Protein AF-A0ABD2NF30-F1 (afdb_monomer_lite)

Radius of gyration: 33.27 Å; chains: 1; bounding box: 81×37×94 Å

Organism: NCBI:txid559131

InterPro domains:
  IPR010908 Longin domain [PS50859] (6-66)
  IPR010908 Longin domain [cd14824] (3-96)
  IPR011012 Longin-like domain superfamily [SSF64356] (1-96)
  IPR042855 v-SNARE, coiled-coil homology domain [PF00957] (105-181)
  IPR042855 v-SNARE, coiled-coil homology domain [PS50892] (104-164)
  IPR044565 Vesicle-trafficking protein Sec22 [PTHR45837] (68-182)

pLDDT: mean 82.58, std 11.97, range [50.31, 95.0]

Secondary structure (DSSP, 8-state):
---EEEEE-TTT--EEEEEE---TTSHHHHHHHHHHHHHHHHH--TTS-SEEEEEETTEEEEEE------THHHH--STTTTGGGHHHHHHHHHHHH-TT-HHHHHHHHHHHHHHTT-EEEEHHHHHSTTTHHHHHHHHHHHHHHHHHHHHHHHHHHHHHHHHHHHHHHHHHHHHHHHHHHH-

Foldseek 3Di:
DDAKDWDADLVALATAEIDGDCDVVCVVVVVVVVVLSSLLSRLGHPPDDQWAWEDDPPDIDTHHDDDDDDPVNVVDDDHNNPHVCNVVVVVVVVVVVPPPPPVVVVVVVVVVVVVVPHHYYYSCCRSCVPVCVVVVVVVVVVVVVVVVVVVVVVVVVVVVVVVVVVVVVVVVVVVVVVVVVVD

Sequence (183 aa):
MVLMTMIARIADGLPLAATMQEDEQTGRNILDYQNQAKMLFRKLGPLSPPRCTIETGPYLFHLLIEYDYGKRVNTVTRPYSFIEFDNYIQKAKKVFTDSRSRRNLNAINNQLQDVQRIMVQNIDDVLQRGTVLAELDTKTQNLSILSQKYKKDATYLNTKSFYVKLAAGGVVLLVFFLYFWVL

Structure (mmCIF, N/CA/C/O backbone):
data_AF-A0ABD2NF30-F1
#
_entry.id   AF-A0ABD2NF30-F1
#
loop_
_atom_site.group_PDB
_atom_site.id
_atom_site.type_symbol
_atom_site.label_atom_id
_atom_site.label_alt_id
_atom_site.label_comp_id
_atom_site.label_asym_id
_atom_site.label_entity_id
_atom_site.label_seq_id
_atom_site.pdbx_PDB_ins_code
_atom_site.Cartn_x
_atom_site.Cartn_y
_atom_site.Cartn_z
_atom_site.occupancy
_atom_site.B_iso_or_equiv
_atom_site.auth_seq_id
_atom_site.auth_comp_id
_atom_site.auth_asym_id
_atom_site.auth_atom_id
_atom_site.pdbx_PDB_model_num
ATOM 1 N N . MET A 1 1 ? -6.936 -14.634 9.649 1.00 72.94 1 MET A N 1
ATOM 2 C CA . MET A 1 1 ? -6.594 -13.931 10.909 1.00 72.94 1 MET A CA 1
ATOM 3 C C . MET A 1 1 ? -5.998 -12.572 10.558 1.00 72.94 1 MET A C 1
ATOM 5 O O . MET A 1 1 ? -5.332 -12.485 9.536 1.00 72.94 1 MET A O 1
ATOM 9 N N . VAL A 1 2 ? -6.287 -11.514 11.322 1.00 80.56 2 VAL A N 1
ATOM 10 C CA . VAL A 1 2 ? -5.794 -10.153 11.021 1.00 80.56 2 VAL A CA 1
ATOM 11 C C . VAL A 1 2 ? -4.370 -10.005 11.550 1.00 80.56 2 VAL A C 1
ATOM 13 O O . VAL A 1 2 ? -4.172 -10.116 12.754 1.00 80.56 2 VAL A O 1
ATOM 16 N N . LEU A 1 3 ? -3.395 -9.731 10.685 1.00 83.88 3 LEU A N 1
ATOM 17 C CA . LEU A 1 3 ? -1.981 -9.638 11.079 1.00 83.88 3 LEU A CA 1
ATOM 18 C C . LEU A 1 3 ? -1.583 -8.229 11.526 1.00 83.88 3 LEU A C 1
ATOM 20 O O . LEU A 1 3 ? -0.946 -8.048 12.561 1.00 83.88 3 LEU A O 1
ATOM 24 N N . MET A 1 4 ? -2.012 -7.221 10.770 1.00 88.12 4 MET A N 1
ATOM 25 C CA . MET A 1 4 ? -1.684 -5.819 11.010 1.00 88.12 4 MET A CA 1
ATOM 26 C C . MET A 1 4 ? -2.877 -4.923 10.690 1.00 88.12 4 MET A C 1
ATOM 28 O O . MET A 1 4 ? -3.717 -5.250 9.849 1.00 88.12 4 MET A O 1
ATOM 32 N N . THR A 1 5 ? -2.952 -3.772 11.346 1.00 92.19 5 THR A N 1
ATOM 33 C CA . THR A 1 5 ? -3.898 -2.709 10.996 1.00 92.19 5 THR A CA 1
ATOM 34 C C . THR A 1 5 ? -3.168 -1.384 11.089 1.00 92.19 5 THR A C 1
ATOM 36 O O . THR A 1 5 ? -2.523 -1.094 12.092 1.00 92.19 5 THR A O 1
ATOM 39 N N . MET A 1 6 ? -3.239 -0.588 10.027 1.00 94.00 6 MET A N 1
ATOM 40 C CA . MET A 1 6 ? -2.602 0.721 9.946 1.00 94.00 6 MET A CA 1
ATOM 41 C C . MET A 1 6 ? -3.640 1.753 9.533 1.00 94.00 6 MET A C 1
ATOM 43 O O . MET A 1 6 ? -4.444 1.505 8.638 1.00 94.00 6 MET A O 1
ATOM 47 N N . ILE A 1 7 ? -3.594 2.912 10.174 1.00 93.88 7 ILE A N 1
ATOM 48 C CA . ILE A 1 7 ? -4.444 4.059 9.882 1.00 93.88 7 ILE A CA 1
ATOM 49 C C . ILE A 1 7 ? -3.519 5.193 9.464 1.00 93.88 7 ILE A C 1
ATOM 51 O O . ILE A 1 7 ? -2.574 5.523 10.187 1.00 93.88 7 ILE A O 1
ATOM 55 N N . ALA A 1 8 ? -3.785 5.790 8.309 1.00 93.69 8 ALA A N 1
ATOM 56 C CA . ALA A 1 8 ? -3.006 6.896 7.776 1.00 93.69 8 ALA A CA 1
ATOM 57 C C . ALA A 1 8 ? -3.919 7.956 7.160 1.00 93.69 8 ALA A C 1
ATOM 59 O O . ALA A 1 8 ? -5.048 7.669 6.760 1.00 93.69 8 ALA A O 1
ATOM 60 N N . ARG A 1 9 ? -3.417 9.187 7.078 1.00 92.19 9 ARG A N 1
ATOM 61 C CA . ARG A 1 9 ? -4.106 10.283 6.399 1.00 92.19 9 ARG A CA 1
ATOM 62 C C . ARG A 1 9 ? -3.881 10.186 4.892 1.00 92.19 9 ARG A C 1
ATOM 64 O O . ARG A 1 9 ? -2.744 10.104 4.444 1.00 92.19 9 ARG A O 1
ATOM 71 N N . ILE A 1 10 ? -4.960 10.247 4.113 1.00 89.62 10 ILE A N 1
ATOM 72 C CA . ILE A 1 10 ? -4.916 10.092 2.648 1.00 89.62 10 ILE A CA 1
ATOM 73 C C . ILE A 1 10 ? -4.169 11.230 1.935 1.00 89.62 10 ILE A C 1
ATOM 75 O O . ILE A 1 10 ? -3.584 11.014 0.884 1.00 89.62 10 ILE A O 1
ATOM 79 N N . ALA A 1 11 ? -4.179 12.440 2.503 1.00 88.19 11 ALA A N 1
ATOM 80 C CA . ALA A 1 11 ? -3.623 13.629 1.856 1.00 88.19 11 ALA A CA 1
ATOM 81 C C . ALA A 1 11 ? -2.097 13.564 1.667 1.00 88.19 11 ALA A C 1
ATOM 83 O O . ALA A 1 11 ? -1.576 14.075 0.681 1.00 88.19 11 ALA A O 1
ATOM 84 N N . ASP A 1 12 ? -1.386 12.962 2.619 1.00 88.94 12 ASP A N 1
ATOM 85 C CA . ASP A 1 12 ? 0.080 12.946 2.680 1.00 88.94 12 ASP A CA 1
ATOM 86 C C . ASP A 1 12 ? 0.670 11.580 3.067 1.00 88.94 12 ASP A C 1
ATOM 88 O O . ASP A 1 12 ? 1.890 11.416 3.123 1.00 88.94 12 ASP A O 1
ATOM 92 N N . GLY A 1 13 ? -0.178 10.590 3.344 1.00 89.25 13 GLY A N 1
ATOM 93 C CA . GLY A 1 13 ? 0.233 9.269 3.806 1.00 89.25 13 GLY A CA 1
ATOM 94 C C . GLY A 1 13 ? 0.767 9.253 5.240 1.00 89.25 13 GLY A C 1
ATOM 95 O O . GLY A 1 13 ? 1.462 8.304 5.610 1.00 89.25 13 GLY A O 1
ATOM 96 N N . LEU A 1 14 ? 0.482 10.282 6.053 1.00 92.00 14 LEU A N 1
ATOM 97 C CA . LEU A 1 14 ? 0.972 10.373 7.431 1.00 92.00 14 LEU A CA 1
ATOM 98 C C . LEU A 1 14 ? 0.379 9.244 8.296 1.00 92.00 14 LEU A C 1
ATOM 100 O O . LEU A 1 14 ? -0.845 9.197 8.457 1.00 92.00 14 LEU A O 1
ATOM 104 N N . PRO A 1 15 ? 1.200 8.367 8.910 1.00 93.25 15 PRO A N 1
ATOM 105 C CA . PRO A 1 15 ? 0.701 7.343 9.822 1.00 93.25 15 PRO A CA 1
ATOM 106 C C . PRO A 1 15 ? 0.085 7.979 11.070 1.00 93.25 15 PRO A C 1
ATOM 108 O O . PRO A 1 15 ? 0.706 8.826 11.711 1.00 93.25 15 PRO A O 1
ATOM 111 N N . LEU A 1 16 ? -1.120 7.551 11.436 1.00 94.00 16 LEU A N 1
ATOM 112 C CA . LEU A 1 16 ? -1.887 8.071 12.570 1.00 94.00 16 LEU A CA 1
ATOM 113 C C . LEU A 1 16 ? -1.877 7.101 13.753 1.00 94.00 16 LEU A C 1
ATOM 115 O O . LEU A 1 16 ? -1.619 7.516 14.882 1.00 94.00 16 LEU A O 1
ATOM 119 N N . ALA A 1 17 ? -2.120 5.821 13.476 1.00 93.75 17 ALA A N 1
ATOM 120 C CA . ALA A 1 17 ? -2.088 4.725 14.437 1.00 93.75 17 ALA A CA 1
ATOM 121 C C . ALA A 1 17 ? -1.768 3.418 13.701 1.00 93.75 17 ALA A C 1
ATOM 123 O O . ALA A 1 17 ? -2.084 3.272 12.518 1.00 93.75 17 ALA A O 1
ATOM 124 N N . ALA A 1 18 ? -1.147 2.465 14.382 1.00 92.44 18 ALA A N 1
ATOM 125 C CA . ALA A 1 18 ? -0.923 1.133 13.841 1.00 92.44 18 ALA A CA 1
ATOM 126 C C . ALA A 1 18 ? -0.880 0.108 14.970 1.00 92.44 18 ALA A C 1
ATOM 128 O O . ALA A 1 18 ? -0.449 0.427 16.073 1.00 92.44 18 ALA A O 1
ATOM 129 N N . THR A 1 19 ? -1.291 -1.115 14.657 1.00 90.12 19 THR A N 1
ATOM 130 C CA . THR A 1 19 ? -1.151 -2.285 15.520 1.00 90.12 19 THR A CA 1
ATOM 131 C C . THR A 1 19 ? -0.599 -3.436 14.692 1.00 90.12 19 THR A C 1
ATOM 133 O O . THR A 1 19 ? -0.998 -3.635 13.535 1.00 90.12 19 THR A O 1
ATOM 136 N N . MET A 1 20 ? 0.343 -4.177 15.259 1.00 83.38 20 MET A N 1
ATOM 137 C CA . MET A 1 20 ? 0.999 -5.309 14.612 1.00 83.38 20 MET A CA 1
ATOM 138 C C . MET A 1 20 ? 1.026 -6.475 15.577 1.00 83.38 20 MET A C 1
ATOM 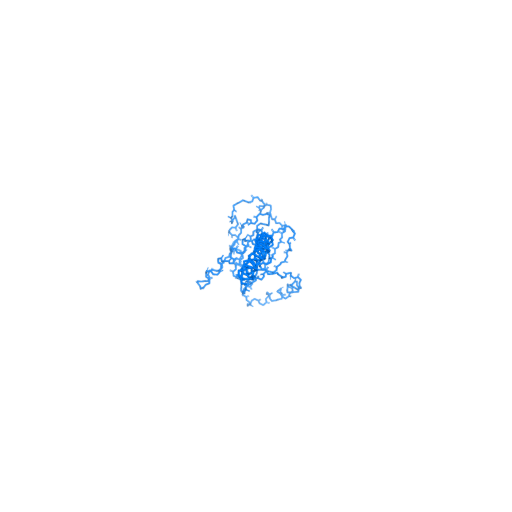140 O O . MET A 1 20 ? 1.205 -6.291 16.777 1.00 83.38 20 MET A O 1
ATOM 144 N N . GLN A 1 21 ? 0.802 -7.673 15.051 1.00 72.62 21 GLN A N 1
ATOM 145 C CA . GLN A 1 21 ? 0.920 -8.885 15.838 1.00 72.62 21 GLN A CA 1
ATOM 146 C C . GLN A 1 21 ? 2.365 -9.378 15.782 1.00 72.62 21 GLN A C 1
ATOM 148 O O . GLN A 1 21 ? 2.862 -9.734 14.716 1.00 72.62 21 GLN A O 1
ATOM 153 N N . GLU A 1 22 ? 3.037 -9.374 16.927 1.00 61.88 22 GLU A N 1
ATOM 154 C CA . GLU A 1 22 ? 4.381 -9.925 17.080 1.00 61.88 22 GLU A CA 1
ATOM 155 C C . GLU A 1 22 ? 4.282 -11.420 17.399 1.00 61.88 22 GLU A C 1
ATOM 157 O O . GLU A 1 22 ? 4.401 -11.835 18.546 1.00 61.88 22 GLU A O 1
ATOM 162 N N . ASP A 1 23 ? 4.031 -12.248 16.384 1.00 61.75 23 ASP A N 1
ATOM 163 C CA . ASP A 1 23 ? 4.270 -13.686 16.523 1.00 61.75 23 ASP A CA 1
ATOM 164 C C . ASP A 1 23 ? 5.755 -13.949 16.193 1.00 61.75 23 ASP A C 1
ATOM 166 O O . ASP A 1 23 ? 6.196 -13.718 15.060 1.00 61.75 23 ASP A O 1
ATOM 170 N N . GLU A 1 24 ? 6.533 -14.427 17.176 1.00 55.97 24 GLU A N 1
ATOM 171 C CA . GLU A 1 24 ? 8.002 -14.628 17.128 1.00 55.97 24 GLU A CA 1
ATOM 172 C C . GLU A 1 24 ? 8.512 -15.372 15.876 1.00 55.97 24 GLU A C 1
ATOM 174 O O . GLU A 1 24 ? 9.641 -15.159 15.437 1.00 55.97 24 GLU A O 1
ATOM 179 N N . GLN A 1 25 ? 7.685 -16.218 15.256 1.00 53.97 25 GLN A N 1
ATOM 180 C CA . GLN A 1 25 ? 8.069 -17.037 14.101 1.00 53.97 25 GLN A CA 1
ATOM 181 C C . GLN A 1 25 ? 7.970 -16.311 12.743 1.00 53.97 25 GLN A C 1
ATOM 183 O O . GLN A 1 25 ? 8.535 -16.791 11.760 1.00 53.97 25 GLN A O 1
ATOM 188 N N . THR A 1 26 ? 7.314 -15.143 12.664 1.00 55.84 26 THR A N 1
ATOM 189 C CA . THR A 1 26 ? 6.969 -14.483 11.378 1.00 55.84 26 THR A CA 1
ATOM 190 C C . THR A 1 26 ? 7.526 -13.057 11.235 1.00 55.84 26 THR A C 1
ATOM 192 O O . THR A 1 26 ? 7.195 -12.344 10.284 1.00 55.84 26 THR A O 1
ATOM 195 N N . GLY A 1 27 ? 8.398 -12.629 12.155 1.00 57.62 27 GLY A N 1
ATOM 196 C CA . GLY A 1 27 ? 8.826 -11.230 12.295 1.00 57.62 27 GLY A CA 1
ATOM 197 C C . GLY A 1 27 ? 9.572 -10.621 11.097 1.00 57.62 27 GLY A C 1
ATOM 198 O O . GLY A 1 27 ? 9.492 -9.414 10.891 1.00 57.62 27 GLY A O 1
ATOM 199 N N . ARG A 1 28 ? 10.258 -11.416 10.258 1.00 57.81 28 ARG A N 1
ATOM 200 C CA . ARG A 1 28 ? 10.940 -10.871 9.061 1.00 57.81 28 ARG A CA 1
ATOM 201 C C . ARG A 1 28 ? 9.967 -10.502 7.942 1.00 57.81 28 ARG A C 1
ATOM 203 O O . ARG A 1 28 ? 10.115 -9.446 7.344 1.00 57.81 28 ARG A O 1
ATOM 210 N N . ASN A 1 29 ? 8.936 -11.316 7.718 1.00 66.25 29 ASN A N 1
ATOM 211 C CA . ASN A 1 29 ? 7.969 -11.076 6.647 1.00 66.25 29 ASN A CA 1
ATOM 212 C C . ASN A 1 29 ? 7.052 -9.883 6.961 1.00 66.25 29 ASN A C 1
ATOM 214 O O . ASN A 1 29 ? 6.632 -9.176 6.052 1.00 66.25 29 ASN A O 1
ATOM 218 N N . ILE A 1 30 ? 6.748 -9.621 8.240 1.00 77.19 30 ILE A N 1
ATOM 219 C CA . ILE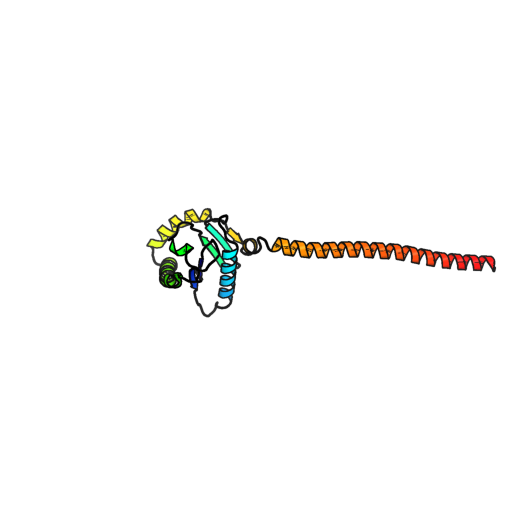 A 1 30 ? 5.790 -8.568 8.613 1.00 77.19 30 ILE A CA 1
ATOM 220 C C . ILE A 1 30 ? 6.314 -7.151 8.338 1.00 77.19 30 ILE A C 1
ATOM 222 O O . ILE A 1 30 ? 5.532 -6.259 8.004 1.00 77.19 30 ILE A O 1
ATOM 226 N N . LEU A 1 31 ? 7.634 -6.954 8.413 1.00 81.81 31 LEU A N 1
ATOM 227 C CA . LEU A 1 31 ? 8.273 -5.672 8.117 1.00 81.81 31 LEU A CA 1
ATOM 228 C C . LEU A 1 31 ? 8.155 -5.311 6.628 1.00 81.81 31 LEU A C 1
ATOM 230 O O . LEU A 1 31 ? 7.920 -4.149 6.290 1.00 81.81 31 LEU A O 1
ATOM 234 N N . ASP A 1 32 ? 8.250 -6.298 5.736 1.00 84.19 32 ASP A N 1
ATOM 235 C CA . ASP A 1 32 ? 8.093 -6.083 4.296 1.00 84.19 32 ASP A CA 1
ATOM 236 C C . ASP A 1 32 ? 6.664 -5.649 3.960 1.00 84.19 32 ASP A C 1
ATOM 238 O O . ASP A 1 32 ? 6.467 -4.654 3.256 1.00 84.19 32 ASP A O 1
ATOM 242 N N . TYR A 1 33 ? 5.660 -6.300 4.557 1.00 87.06 33 TYR A N 1
ATOM 243 C CA . TYR A 1 33 ? 4.259 -5.887 4.421 1.00 87.06 33 TYR A CA 1
ATOM 244 C C . TYR A 1 33 ? 3.999 -4.506 5.037 1.00 87.06 33 TYR A C 1
ATOM 246 O O . TYR A 1 33 ? 3.248 -3.707 4.475 1.00 87.06 33 TYR A O 1
ATOM 254 N N . GLN A 1 34 ? 4.669 -4.156 6.138 1.00 87.62 34 GLN A N 1
ATOM 255 C CA . GLN A 1 34 ? 4.613 -2.799 6.683 1.00 87.62 34 GLN A CA 1
ATOM 256 C C . GLN A 1 34 ? 5.158 -1.761 5.696 1.00 87.62 34 GLN A C 1
ATOM 258 O O . GLN A 1 34 ? 4.571 -0.687 5.530 1.00 87.62 34 GLN A O 1
ATOM 263 N N . ASN A 1 35 ? 6.283 -2.054 5.048 1.00 88.69 35 ASN A N 1
ATOM 264 C CA . ASN A 1 35 ? 6.878 -1.161 4.058 1.00 88.69 35 ASN A CA 1
ATOM 265 C C . ASN A 1 35 ? 5.989 -1.037 2.816 1.00 88.69 35 ASN A C 1
ATOM 267 O O . ASN A 1 35 ? 5.757 0.076 2.342 1.00 88.69 35 ASN A O 1
ATOM 271 N N . GLN A 1 36 ? 5.413 -2.144 2.351 1.00 89.38 36 GLN A N 1
ATOM 272 C CA . GLN A 1 36 ? 4.410 -2.160 1.287 1.00 89.38 36 GLN A CA 1
ATOM 273 C C . GLN A 1 36 ? 3.187 -1.297 1.623 1.00 89.38 36 GLN A C 1
ATOM 275 O O . GLN A 1 36 ? 2.800 -0.453 0.815 1.00 89.38 36 GLN A O 1
ATOM 280 N N . ALA A 1 37 ? 2.634 -1.418 2.832 1.00 89.94 37 ALA A N 1
ATOM 281 C CA . ALA A 1 37 ? 1.520 -0.586 3.287 1.00 89.94 37 ALA A CA 1
ATOM 282 C C . ALA A 1 37 ? 1.873 0.914 3.284 1.00 89.94 37 ALA A C 1
ATOM 284 O O . ALA A 1 37 ? 1.086 1.743 2.826 1.00 89.94 37 ALA A O 1
ATOM 285 N N . LYS A 1 38 ? 3.090 1.280 3.711 1.00 89.56 38 LYS A N 1
ATOM 286 C CA . LYS A 1 38 ? 3.575 2.672 3.626 1.00 89.56 38 LYS A CA 1
ATOM 287 C C . LYS A 1 38 ? 3.691 3.160 2.180 1.00 89.56 38 LYS A C 1
ATOM 289 O O . LYS A 1 38 ? 3.383 4.319 1.907 1.00 89.56 38 LYS A O 1
ATOM 294 N N . MET A 1 39 ? 4.130 2.306 1.255 1.00 89.62 39 MET A N 1
ATOM 295 C CA . MET A 1 39 ? 4.167 2.651 -0.170 1.00 89.62 39 MET A CA 1
ATOM 296 C C . MET A 1 39 ? 2.756 2.826 -0.743 1.00 89.62 39 MET A C 1
ATOM 298 O O . MET A 1 39 ? 2.532 3.775 -1.494 1.00 89.62 39 MET A O 1
ATOM 302 N N . LEU A 1 40 ? 1.794 1.993 -0.332 1.00 90.31 40 LEU A N 1
ATOM 303 C CA . LEU A 1 40 ? 0.387 2.146 -0.705 1.00 90.31 40 LEU A CA 1
ATOM 304 C C . LEU A 1 40 ? -0.165 3.502 -0.259 1.00 90.31 40 LEU A C 1
ATOM 306 O O . LEU A 1 40 ? -0.736 4.208 -1.083 1.00 90.31 40 LEU A O 1
ATOM 310 N N . PHE A 1 41 ? 0.082 3.938 0.980 1.00 89.88 41 PHE A N 1
ATOM 311 C CA . PHE A 1 41 ? -0.372 5.259 1.442 1.00 89.88 41 PHE A CA 1
ATOM 312 C C . PHE A 1 41 ? 0.148 6.427 0.599 1.00 89.88 41 PHE A C 1
ATOM 314 O O . PHE A 1 41 ? -0.525 7.445 0.500 1.00 89.88 41 PHE A O 1
ATOM 321 N N . ARG A 1 42 ? 1.313 6.277 -0.042 1.00 86.94 42 ARG A N 1
ATOM 322 C CA . ARG A 1 42 ? 1.870 7.283 -0.961 1.00 86.94 42 ARG A CA 1
ATOM 323 C C . ARG A 1 42 ? 1.265 7.236 -2.365 1.00 86.94 42 ARG A C 1
ATOM 325 O O . ARG A 1 42 ? 1.430 8.187 -3.122 1.00 86.94 42 ARG A O 1
ATOM 332 N N . LYS A 1 43 ? 0.643 6.117 -2.740 1.00 87.38 43 LYS A N 1
ATOM 333 C CA . LYS A 1 43 ? 0.017 5.902 -4.054 1.00 87.38 43 LYS A CA 1
ATOM 334 C C . LYS A 1 43 ? -1.487 6.148 -4.039 1.00 87.38 43 LYS A C 1
ATOM 336 O O . LYS A 1 43 ? -2.057 6.452 -5.084 1.00 87.38 43 LYS A O 1
ATOM 341 N N . LEU A 1 44 ? -2.120 6.000 -2.880 1.00 86.94 44 LEU A N 1
ATOM 342 C CA . LEU A 1 44 ? -3.528 6.309 -2.696 1.00 86.94 44 LEU A CA 1
ATOM 343 C C . LEU A 1 44 ? -3.758 7.825 -2.755 1.00 86.94 44 LEU A C 1
ATOM 345 O O . LEU A 1 44 ? -2.908 8.618 -2.358 1.00 86.94 44 LEU A O 1
ATOM 349 N N . GLY A 1 45 ? -4.924 8.224 -3.253 1.00 85.06 45 GLY A N 1
ATOM 350 C CA . GLY A 1 45 ? -5.323 9.623 -3.349 1.00 85.06 45 GLY A CA 1
ATOM 351 C C . GLY A 1 45 ? -6.841 9.781 -3.465 1.00 85.06 45 GLY A C 1
ATOM 352 O O . GLY A 1 45 ? -7.571 8.797 -3.347 1.00 85.06 45 GLY A O 1
ATOM 353 N N . PRO A 1 46 ? -7.340 10.998 -3.742 1.00 82.38 46 PRO A N 1
ATOM 354 C CA . PRO A 1 46 ? -8.780 11.285 -3.778 1.00 82.38 46 PRO A CA 1
ATOM 355 C C . PRO A 1 46 ? -9.567 10.505 -4.844 1.00 82.38 46 PRO A C 1
ATOM 357 O O . PRO A 1 46 ? -10.769 10.306 -4.713 1.00 82.38 46 PRO A O 1
ATOM 360 N N . LEU A 1 47 ? -8.886 10.071 -5.911 1.00 85.25 47 LEU A N 1
ATOM 361 C CA . LEU A 1 47 ? -9.462 9.275 -7.003 1.00 85.25 47 LEU A CA 1
ATOM 362 C C . LEU A 1 47 ? -9.404 7.763 -6.740 1.00 85.25 47 LEU A C 1
ATOM 364 O O . LEU A 1 47 ? -9.888 6.976 -7.554 1.00 85.25 47 LEU A O 1
ATOM 368 N N . SER A 1 48 ? -8.769 7.335 -5.648 1.00 86.19 48 SER A N 1
ATOM 369 C CA . SER A 1 48 ? -8.684 5.921 -5.305 1.00 86.19 48 SER A CA 1
ATOM 370 C C . SER A 1 48 ? -10.060 5.381 -4.896 1.00 86.19 48 SER A C 1
ATOM 372 O O . SER A 1 48 ? -10.832 6.097 -4.254 1.00 86.19 48 SER A O 1
ATOM 374 N N . PRO A 1 49 ? -10.377 4.114 -5.224 1.00 87.94 49 PRO A N 1
ATOM 375 C CA . PRO A 1 49 ? -11.623 3.495 -4.793 1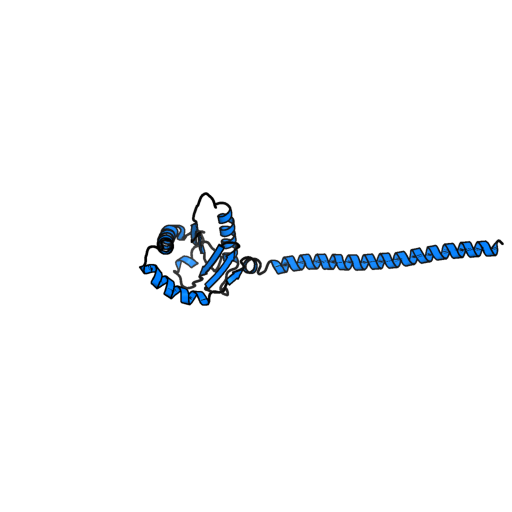.00 87.94 49 PRO A CA 1
ATOM 376 C C . PRO A 1 49 ? -11.759 3.543 -3.263 1.00 87.94 49 PRO A C 1
ATOM 378 O O . PRO A 1 49 ? -10.803 3.197 -2.566 1.00 87.94 49 PRO A O 1
ATOM 381 N N . PRO A 1 50 ? -12.935 3.911 -2.721 1.00 87.56 50 PRO A N 1
ATOM 382 C CA . PRO A 1 50 ? -13.126 4.039 -1.277 1.00 87.56 50 PRO A CA 1
ATOM 383 C C . PRO A 1 50 ? -13.059 2.697 -0.538 1.00 87.56 50 PRO A C 1
ATOM 385 O O . PRO A 1 50 ? -12.806 2.663 0.661 1.00 87.56 50 PRO A O 1
ATOM 388 N N . ARG A 1 51 ? -13.280 1.582 -1.242 1.00 89.25 51 ARG A N 1
ATOM 389 C CA . ARG A 1 51 ? -13.100 0.216 -0.740 1.00 89.25 51 ARG A CA 1
ATOM 390 C C . ARG A 1 51 ? -12.316 -0.577 -1.774 1.00 89.25 51 ARG A C 1
ATOM 392 O O . ARG A 1 51 ? -12.699 -0.600 -2.944 1.00 89.25 51 ARG A O 1
ATOM 399 N N . CYS A 1 52 ? -11.233 -1.214 -1.354 1.00 89.94 52 CYS A N 1
ATOM 400 C CA . CYS A 1 52 ? -10.366 -1.983 -2.243 1.00 89.94 52 C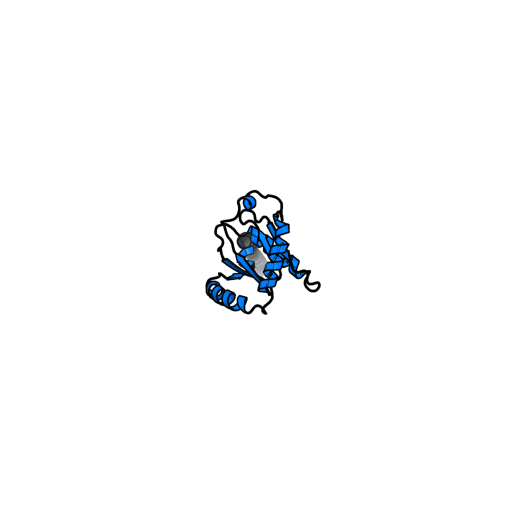YS A CA 1
ATOM 401 C C . CYS A 1 52 ? -9.734 -3.145 -1.478 1.00 89.94 52 CYS A C 1
ATOM 403 O O . CYS A 1 52 ? -9.435 -3.020 -0.290 1.00 89.94 52 CYS A O 1
ATOM 405 N N . THR A 1 53 ? -9.523 -4.266 -2.155 1.00 91.81 53 THR A N 1
ATOM 406 C CA . THR A 1 53 ? -8.680 -5.358 -1.673 1.00 91.81 53 THR A CA 1
ATOM 407 C C . THR A 1 53 ? -7.451 -5.442 -2.564 1.00 91.81 53 THR A C 1
ATOM 409 O O . THR A 1 53 ? -7.567 -5.447 -3.785 1.00 91.81 53 THR A O 1
ATOM 412 N N . ILE A 1 54 ? -6.271 -5.486 -1.959 1.00 91.69 54 ILE A N 1
ATOM 413 C CA . ILE A 1 54 ? -5.004 -5.585 -2.672 1.00 91.69 54 ILE A CA 1
ATOM 414 C C . ILE A 1 54 ? -4.344 -6.913 -2.323 1.00 91.69 54 ILE A C 1
ATOM 416 O O . ILE A 1 54 ? -4.092 -7.197 -1.153 1.00 91.69 54 ILE A O 1
ATOM 420 N N . GLU A 1 55 ? -4.058 -7.715 -3.338 1.00 92.62 55 GLU A N 1
ATOM 421 C CA . GLU A 1 55 ? -3.377 -8.998 -3.200 1.00 92.62 55 GLU A CA 1
ATOM 422 C C . GLU A 1 55 ? -1.867 -8.786 -3.075 1.00 92.62 55 GLU A C 1
ATOM 424 O O . GLU A 1 55 ? -1.260 -8.107 -3.903 1.00 92.62 55 GLU A O 1
ATOM 429 N N . THR A 1 56 ? -1.257 -9.365 -2.039 1.00 89.06 56 THR A N 1
ATOM 430 C CA . THR A 1 56 ? 0.191 -9.322 -1.805 1.00 89.06 56 THR A CA 1
ATOM 431 C C . THR A 1 56 ? 0.708 -10.706 -1.411 1.00 89.06 56 THR A C 1
ATOM 433 O O . THR A 1 56 ? 0.742 -11.105 -0.244 1.00 89.06 56 THR A O 1
ATOM 436 N N . GLY A 1 57 ? 1.071 -11.496 -2.423 1.00 86.75 57 GLY A N 1
ATOM 437 C CA . GLY A 1 57 ? 1.507 -12.878 -2.231 1.00 86.75 57 GLY A CA 1
ATOM 438 C C . GLY A 1 57 ? 0.457 -13.706 -1.468 1.00 86.75 57 GLY A C 1
ATOM 439 O O . GLY A 1 57 ? -0.665 -13.834 -1.949 1.00 86.75 57 GLY A O 1
ATOM 440 N N . PRO A 1 58 ? 0.783 -14.276 -0.292 1.00 86.19 58 PRO A N 1
ATOM 441 C CA . PRO A 1 58 ? -0.148 -15.098 0.483 1.00 86.19 58 PRO A CA 1
ATOM 442 C C . PRO A 1 58 ? -1.157 -14.292 1.322 1.00 86.19 58 PRO A C 1
ATOM 444 O O . PRO A 1 58 ? -1.979 -14.896 2.014 1.00 86.19 58 PRO A O 1
ATOM 447 N N . TYR A 1 59 ? -1.095 -12.955 1.313 1.00 88.56 59 TYR A N 1
ATOM 448 C CA . TYR A 1 59 ? -1.951 -12.098 2.135 1.00 88.56 59 TYR A CA 1
ATOM 449 C C . TYR A 1 59 ? -2.750 -11.090 1.308 1.00 88.56 59 TYR A C 1
ATOM 451 O O . TYR A 1 59 ? -2.462 -10.814 0.145 1.00 88.56 59 TYR A O 1
ATOM 459 N N . LEU A 1 60 ? -3.764 -10.515 1.954 1.00 90.50 60 LEU A N 1
ATOM 460 C CA . LEU A 1 60 ? -4.644 -9.502 1.388 1.00 90.50 60 LEU A CA 1
ATOM 461 C C . LEU A 1 60 ? -4.599 -8.244 2.257 1.00 90.50 60 LEU A C 1
ATOM 463 O O . LEU A 1 60 ? -4.781 -8.314 3.476 1.00 90.50 60 LEU A O 1
ATOM 467 N N . PHE A 1 61 ? -4.409 -7.088 1.631 1.00 92.56 61 PHE A N 1
ATOM 468 C CA . PHE A 1 61 ? -4.692 -5.798 2.245 1.00 92.56 61 PHE A CA 1
ATOM 469 C C . PHE A 1 61 ? -6.133 -5.406 1.951 1.00 92.56 61 PHE A C 1
ATOM 471 O O . PHE A 1 61 ? -6.513 -5.257 0.796 1.00 92.56 61 PHE A O 1
ATOM 478 N N . HIS A 1 62 ? -6.924 -5.172 2.991 1.00 91.44 62 HIS A N 1
ATOM 479 C CA . HIS A 1 62 ? -8.248 -4.577 2.846 1.00 91.44 62 HIS A CA 1
ATOM 480 C C . HIS A 1 62 ? -8.172 -3.094 3.203 1.00 91.44 62 HIS A C 1
ATOM 482 O O . HIS A 1 62 ? -7.723 -2.731 4.291 1.00 91.44 62 HIS A O 1
ATOM 488 N N . LEU A 1 63 ? -8.588 -2.244 2.270 1.00 91.00 63 LEU A N 1
ATOM 489 C CA . LEU A 1 63 ? -8.537 -0.792 2.372 1.00 91.00 63 LEU A CA 1
ATOM 490 C C . LEU A 1 63 ? -9.947 -0.214 2.453 1.00 91.00 63 LEU A C 1
ATOM 492 O O . LEU A 1 63 ? -10.849 -0.617 1.714 1.00 91.00 63 LEU A O 1
ATOM 496 N N . LEU A 1 64 ? -10.086 0.785 3.319 1.00 90.44 64 LEU A N 1
ATOM 497 C CA . LEU A 1 64 ? -11.271 1.612 3.471 1.00 90.44 64 LEU A CA 1
ATOM 498 C C . LEU A 1 64 ? -10.814 3.072 3.575 1.00 90.44 64 LEU A C 1
ATOM 500 O O . LEU A 1 64 ? -9.977 3.395 4.418 1.00 90.44 64 LEU A O 1
ATOM 504 N N . ILE A 1 65 ? -11.339 3.932 2.706 1.00 90.00 65 ILE A N 1
ATOM 505 C CA . ILE A 1 65 ? -11.077 5.372 2.702 1.00 90.00 65 ILE A CA 1
ATOM 506 C C . ILE A 1 65 ? -12.374 6.081 3.073 1.00 90.00 65 ILE A C 1
ATOM 508 O O . ILE A 1 65 ? -13.380 5.970 2.372 1.00 90.00 65 ILE A O 1
ATOM 512 N N . GLU A 1 66 ? -12.324 6.839 4.160 1.00 88.69 66 GLU A N 1
ATOM 513 C CA . GLU A 1 66 ? -13.390 7.737 4.595 1.00 88.69 66 GLU A CA 1
ATOM 514 C C . GLU A 1 66 ? -12.845 9.162 4.627 1.00 88.69 66 GLU A C 1
ATOM 516 O O . GLU A 1 66 ? -11.704 9.376 5.031 1.00 88.69 66 GLU A O 1
ATOM 521 N N . TYR A 1 67 ? -13.647 10.129 4.179 1.00 83.50 67 TYR A N 1
ATOM 522 C CA . TYR A 1 67 ? -13.251 11.541 4.091 1.00 83.50 67 TYR A CA 1
ATOM 523 C C . TYR A 1 67 ? -13.824 12.402 5.221 1.00 83.50 67 TYR A C 1
ATOM 525 O O . TYR A 1 67 ? -13.330 13.504 5.455 1.00 83.50 67 TYR A O 1
ATOM 533 N N . ASP A 1 68 ? -14.854 11.912 5.913 1.00 81.12 68 ASP A N 1
ATOM 534 C CA . ASP A 1 68 ? -15.503 12.630 7.006 1.00 81.12 68 ASP A CA 1
ATOM 535 C C . ASP A 1 68 ? -14.998 12.110 8.353 1.00 81.12 68 ASP A C 1
ATOM 537 O O . ASP A 1 68 ? -15.394 11.050 8.835 1.00 81.12 68 ASP A O 1
ATOM 541 N N . TYR A 1 69 ? -14.057 12.843 8.941 1.00 81.62 69 TYR A N 1
ATOM 542 C CA . TYR A 1 69 ? -13.459 12.516 10.228 1.00 81.62 69 TYR A CA 1
ATOM 543 C C . TYR A 1 69 ? -13.103 13.788 11.004 1.00 81.62 69 TYR A C 1
ATOM 545 O O . TYR A 1 69 ? -13.041 14.896 10.469 1.00 81.62 69 TYR A O 1
ATOM 553 N N . GLY A 1 70 ? -12.863 13.640 12.309 1.00 81.00 70 GLY A N 1
ATOM 554 C CA . GLY A 1 70 ? -12.669 14.771 13.217 1.00 81.00 70 GLY A CA 1
ATOM 555 C C . GLY A 1 70 ? -11.575 15.753 12.768 1.00 81.00 70 GLY A C 1
ATOM 556 O O . GLY A 1 70 ? -10.503 15.355 12.311 1.00 81.00 70 GLY A O 1
ATOM 557 N N . LYS A 1 71 ? -11.808 17.055 12.998 1.00 85.25 71 LYS A N 1
ATOM 558 C CA . LYS A 1 71 ? -10.927 18.172 12.580 1.00 85.25 71 LYS A CA 1
ATOM 559 C C . LYS A 1 71 ? -9.447 17.984 12.951 1.00 85.25 71 LYS A C 1
ATOM 561 O O . LYS A 1 71 ? -8.569 18.444 12.228 1.00 85.25 71 LYS A O 1
ATOM 566 N N . ARG A 1 72 ? -9.168 17.277 14.054 1.00 86.50 72 ARG A N 1
ATOM 567 C CA . ARG A 1 72 ? -7.811 16.998 14.557 1.00 86.50 72 ARG A CA 1
ATOM 568 C C . ARG A 1 72 ? -6.953 16.179 13.588 1.00 86.50 72 ARG A C 1
ATOM 570 O O . ARG A 1 72 ? -5.734 16.314 13.614 1.00 86.50 72 ARG A O 1
ATOM 577 N N . VAL A 1 73 ? -7.551 15.343 12.738 1.00 89.25 73 VAL A N 1
ATOM 578 C CA . VAL A 1 73 ? -6.793 14.495 11.801 1.00 89.25 73 VAL A CA 1
ATOM 579 C C . VAL A 1 73 ? -6.053 15.337 10.765 1.00 89.25 73 VAL A C 1
ATOM 581 O O . VAL A 1 73 ? -4.925 15.009 10.417 1.00 89.25 73 VAL A O 1
ATOM 584 N N . ASN A 1 74 ? -6.628 16.454 10.315 1.00 87.12 74 ASN A N 1
ATOM 585 C CA . ASN A 1 74 ? -5.996 17.328 9.321 1.00 87.12 74 ASN A CA 1
ATOM 586 C C . ASN A 1 74 ? -4.951 18.278 9.930 1.00 87.12 74 ASN A C 1
ATOM 588 O O . ASN A 1 74 ? -4.129 18.821 9.203 1.00 87.12 74 ASN A O 1
ATOM 592 N N . THR A 1 75 ? -4.944 18.462 11.254 1.00 90.62 75 THR A N 1
ATOM 593 C CA . THR A 1 75 ? -4.022 19.392 11.931 1.00 90.62 75 THR A CA 1
ATOM 594 C C . THR A 1 75 ? -2.751 18.727 12.447 1.00 90.62 75 THR A C 1
ATOM 596 O O . THR A 1 75 ? -1.766 19.411 12.706 1.00 90.62 75 THR A O 1
ATOM 599 N N . VAL A 1 76 ? -2.756 17.406 12.649 1.00 93.19 76 VAL A N 1
ATOM 600 C CA . VAL A 1 76 ? -1.567 16.701 13.144 1.00 93.19 76 VAL A CA 1
ATOM 601 C C . VAL A 1 76 ? -0.479 16.617 12.075 1.00 93.19 76 VAL A C 1
ATOM 603 O O . VAL A 1 76 ? -0.754 16.432 10.890 1.00 93.19 76 VAL A O 1
ATOM 606 N N . THR A 1 77 ? 0.770 16.733 12.512 1.00 92.88 77 THR A N 1
ATOM 607 C CA . THR A 1 77 ? 1.967 16.627 11.661 1.00 92.88 77 THR A CA 1
ATOM 608 C C . THR A 1 77 ? 2.909 15.520 12.126 1.00 92.88 77 THR A C 1
ATOM 610 O O . THR A 1 77 ? 3.709 15.017 11.342 1.00 92.88 77 THR A O 1
ATOM 613 N N . ARG A 1 78 ? 2.811 15.103 13.396 1.00 93.81 78 ARG A N 1
ATOM 614 C CA . ARG A 1 78 ? 3.667 14.062 13.966 1.00 93.81 78 ARG A CA 1
ATOM 615 C C . ARG A 1 78 ? 3.169 12.664 13.557 1.00 93.81 78 ARG A C 1
ATOM 617 O O . ARG A 1 78 ? 1.987 12.366 13.757 1.00 93.81 78 ARG A O 1
ATOM 624 N N . PRO A 1 79 ? 4.047 11.773 13.066 1.00 93.00 79 PRO A N 1
ATOM 625 C CA . PRO A 1 79 ? 3.693 10.374 12.851 1.00 93.00 79 PRO A CA 1
ATOM 626 C C . PRO A 1 79 ? 3.222 9.707 14.147 1.00 93.00 79 PRO A C 1
ATOM 628 O O . PRO A 1 79 ? 3.775 9.960 15.216 1.00 93.00 79 PRO A O 1
ATOM 631 N N . TYR A 1 80 ? 2.213 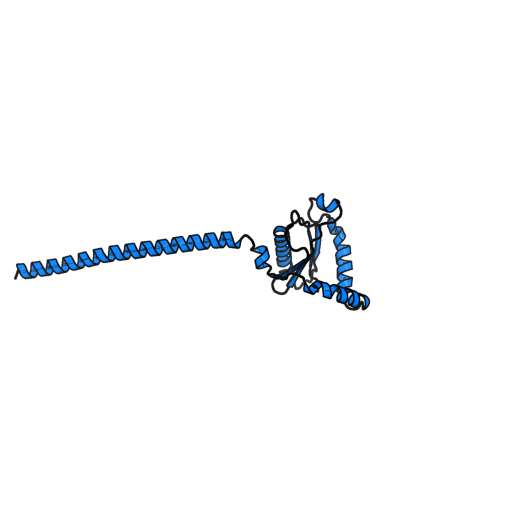8.847 14.043 1.00 93.94 80 TYR A N 1
ATOM 632 C CA . TYR A 1 80 ? 1.602 8.120 15.159 1.00 93.94 80 TYR A CA 1
ATOM 633 C C . TYR A 1 80 ? 1.040 9.027 16.266 1.00 93.94 80 TYR A C 1
ATOM 635 O O . TYR A 1 80 ? 1.023 8.660 17.440 1.00 93.94 80 TYR A O 1
ATOM 643 N N . SER A 1 81 ? 0.543 10.215 15.896 1.00 94.38 81 SER A N 1
ATOM 644 C CA . SER A 1 81 ? -0.096 11.156 16.835 1.00 94.38 81 SER A CA 1
ATOM 645 C C . SER A 1 81 ? -1.264 10.553 17.628 1.00 94.38 81 SER A C 1
ATOM 647 O O . SER A 1 81 ? -1.627 11.098 18.666 1.00 94.38 81 SER A O 1
ATOM 649 N N . PHE A 1 82 ? -1.854 9.450 17.157 1.00 94.19 82 PHE A N 1
ATOM 650 C CA . PHE A 1 82 ? -2.977 8.764 17.792 1.00 94.19 82 PHE A CA 1
ATOM 651 C C . PHE A 1 82 ? -2.612 7.340 18.238 1.00 94.19 82 PHE A C 1
ATOM 653 O O . PHE A 1 82 ? -3.462 6.454 18.221 1.00 94.19 82 PHE A O 1
ATOM 660 N N . ILE A 1 83 ? -1.360 7.098 18.643 1.00 92.62 83 ILE A N 1
ATOM 661 C CA . ILE A 1 83 ? -0.893 5.774 19.094 1.00 92.62 83 ILE A CA 1
ATOM 662 C C . ILE A 1 83 ? -1.749 5.167 20.219 1.00 92.62 83 ILE A C 1
ATOM 664 O O . ILE A 1 83 ? -1.954 3.961 20.242 1.00 92.62 83 ILE A O 1
ATOM 668 N N . GLU A 1 84 ? -2.335 5.988 21.096 1.00 92.69 84 GLU A N 1
ATOM 669 C CA . GLU A 1 84 ? -3.238 5.534 22.168 1.00 92.69 84 GLU A CA 1
ATOM 670 C C . GLU A 1 84 ? -4.464 4.767 21.645 1.00 92.69 84 GLU A C 1
ATOM 672 O O . GLU A 1 84 ? -5.037 3.936 22.357 1.00 92.69 84 GLU A O 1
ATOM 677 N N . PHE A 1 85 ? -4.850 5.008 20.387 1.00 93.25 85 PHE A N 1
ATOM 678 C CA . PHE A 1 85 ? -5.949 4.311 19.729 1.00 93.25 85 PHE A CA 1
ATOM 679 C C . PHE A 1 85 ? -5.661 2.819 19.503 1.00 93.25 85 PHE A C 1
ATOM 681 O O . PHE A 1 85 ? -6.601 2.045 19.331 1.00 93.25 85 PHE A O 1
ATOM 688 N N . ASP A 1 86 ? -4.399 2.383 19.570 1.00 91.62 86 ASP A N 1
ATOM 689 C CA . ASP A 1 86 ? -4.003 0.972 19.472 1.00 91.62 86 ASP A CA 1
ATOM 690 C C . ASP A 1 86 ? -4.796 0.077 20.444 1.00 91.62 86 ASP A C 1
ATOM 692 O O . ASP A 1 86 ? -5.341 -0.951 20.045 1.00 91.62 86 ASP A O 1
ATOM 696 N N . ASN A 1 87 ? -5.024 0.537 21.681 1.00 91.94 87 ASN A N 1
ATOM 697 C CA . ASN A 1 87 ? -5.857 -0.175 22.658 1.00 91.94 87 ASN A CA 1
ATOM 698 C C . ASN A 1 87 ? -7.275 -0.471 22.144 1.00 91.94 87 ASN A C 1
ATOM 700 O O . ASN A 1 87 ? -7.847 -1.524 22.438 1.00 91.94 87 ASN A O 1
ATOM 704 N N . TYR A 1 88 ? -7.869 0.462 21.398 1.00 92.94 88 TYR A N 1
ATOM 705 C CA . TYR A 1 88 ? -9.180 0.257 20.794 1.00 92.94 88 TYR A CA 1
ATOM 706 C C . TYR A 1 88 ? -9.095 -0.715 19.613 1.00 92.94 88 TYR A C 1
ATOM 708 O O . TYR A 1 88 ? -9.916 -1.632 19.534 1.00 92.94 88 TYR A O 1
ATOM 716 N N . ILE A 1 89 ? -8.083 -0.571 18.747 1.00 91.25 89 ILE A N 1
ATOM 717 C CA . ILE A 1 89 ? -7.877 -1.474 17.604 1.00 91.25 89 ILE A CA 1
ATOM 718 C C . ILE A 1 89 ? -7.710 -2.920 18.091 1.00 91.25 89 ILE A C 1
ATOM 720 O O . ILE A 1 89 ? -8.374 -3.819 17.575 1.00 91.25 89 ILE A O 1
ATOM 724 N N . GLN A 1 90 ? -6.899 -3.156 19.124 1.00 89.69 90 GLN A N 1
ATOM 725 C CA . GLN A 1 90 ? -6.692 -4.492 19.690 1.00 89.69 90 GLN A CA 1
ATOM 726 C C . GLN A 1 90 ? -7.987 -5.085 20.268 1.00 89.69 90 GLN A C 1
ATOM 728 O O . GLN A 1 90 ? -8.307 -6.251 20.012 1.00 89.69 90 GLN A O 1
ATOM 733 N N . LYS A 1 91 ? -8.777 -4.282 20.998 1.00 89.81 91 LYS A N 1
ATOM 734 C CA . LYS A 1 91 ? -10.090 -4.706 21.517 1.00 89.81 91 LYS A CA 1
ATOM 735 C C . LYS A 1 91 ? -11.049 -5.073 20.385 1.00 89.81 91 LYS A C 1
ATOM 737 O O . LYS A 1 91 ? -11.658 -6.140 20.441 1.00 89.81 91 LYS A O 1
ATOM 742 N N . ALA A 1 92 ? -11.149 -4.237 19.352 1.00 87.25 92 ALA A N 1
ATOM 743 C CA . ALA A 1 92 ? -11.994 -4.497 18.190 1.00 87.25 92 ALA A CA 1
ATOM 744 C C . ALA A 1 92 ? -11.545 -5.765 17.445 1.00 87.25 92 ALA A C 1
ATOM 746 O O . ALA A 1 92 ? -12.351 -6.664 17.207 1.00 87.25 92 ALA A O 1
ATOM 747 N N . LYS A 1 93 ? -10.244 -5.900 17.165 1.00 85.25 93 LYS A N 1
ATOM 748 C CA . LYS A 1 93 ? -9.652 -7.090 16.534 1.00 85.25 93 LYS A CA 1
ATOM 749 C C . LYS A 1 93 ? -10.008 -8.372 17.286 1.00 85.25 93 LYS A C 1
ATOM 751 O O . LYS A 1 93 ? -10.368 -9.366 16.651 1.00 85.25 93 LYS A O 1
ATOM 756 N N . LYS A 1 94 ? -9.951 -8.361 18.623 1.00 83.62 94 LYS A N 1
ATOM 757 C CA . LYS A 1 94 ? -10.310 -9.521 19.455 1.00 83.62 94 LYS A CA 1
ATOM 758 C C . LYS A 1 94 ? -11.772 -9.940 19.265 1.00 83.62 94 LYS A C 1
ATOM 760 O O . LYS A 1 94 ? -12.035 -11.133 19.149 1.00 83.62 94 LYS A O 1
ATOM 765 N N . VAL A 1 95 ? -12.695 -8.980 19.152 1.00 82.12 95 VAL A N 1
ATOM 766 C CA . VAL A 1 95 ? -14.125 -9.248 18.890 1.00 82.12 95 VAL A CA 1
ATOM 767 C C . VAL A 1 95 ? -14.337 -9.949 17.545 1.00 82.12 95 VAL A C 1
ATOM 769 O O . VAL A 1 95 ? -15.164 -10.853 17.460 1.00 82.12 95 VAL A O 1
ATOM 772 N N . PHE A 1 96 ? -13.594 -9.563 16.504 1.00 73.94 96 PHE A N 1
ATOM 773 C CA . PHE A 1 96 ? -13.727 -10.158 15.165 1.00 73.94 96 PHE A CA 1
ATOM 774 C C . PHE A 1 96 ? -12.923 -11.448 14.972 1.00 73.94 96 PHE A C 1
ATOM 776 O O . PHE A 1 96 ? -13.255 -12.251 14.104 1.00 73.94 96 PHE A O 1
ATOM 783 N N . THR A 1 97 ? -11.877 -11.666 15.769 1.00 76.00 97 THR A N 1
ATOM 784 C CA . THR A 1 97 ? -11.070 -12.895 15.702 1.00 76.00 97 THR A CA 1
ATOM 785 C C . THR A 1 97 ? -11.729 -14.043 16.471 1.00 76.00 97 THR A C 1
ATOM 787 O O . THR A 1 97 ? -11.616 -15.197 16.062 1.00 76.00 97 THR A O 1
ATOM 790 N N . ASP A 1 98 ? -12.446 -13.749 17.561 1.00 72.81 98 ASP A N 1
ATOM 791 C CA . ASP A 1 98 ? -13.126 -14.769 18.359 1.00 72.81 98 ASP A CA 1
ATOM 792 C C . ASP A 1 98 ? -14.461 -15.196 17.716 1.00 72.81 98 ASP A C 1
ATOM 794 O O . ASP A 1 98 ? -15.521 -14.596 17.918 1.00 72.81 98 ASP A O 1
ATOM 798 N N . SER A 1 99 ? -14.415 -16.270 16.923 1.00 59.38 99 SER A N 1
ATOM 799 C CA . SER A 1 99 ? -15.576 -16.840 16.220 1.00 59.38 99 SER A CA 1
ATOM 800 C C . SER A 1 99 ? -16.643 -17.440 17.151 1.00 59.38 99 SER A C 1
ATOM 802 O O . SER A 1 99 ? -17.689 -17.886 16.678 1.00 59.38 99 SER A O 1
ATOM 804 N N . ARG A 1 100 ? -16.419 -17.469 18.474 1.00 65.31 100 ARG A N 1
ATOM 805 C CA . ARG A 1 100 ? -17.363 -18.052 19.446 1.00 65.31 100 ARG A CA 1
ATOM 806 C C . ARG A 1 100 ? -18.553 -17.143 19.766 1.00 65.31 100 ARG A C 1
ATOM 808 O O . ARG A 1 100 ? -19.557 -17.609 20.306 1.00 65.31 100 ARG A O 1
ATOM 815 N N . SER A 1 101 ? -18.498 -15.864 19.393 1.00 62.16 101 SER A N 1
ATOM 816 C CA . SER A 1 101 ? -19.635 -14.949 19.516 1.00 62.16 101 SER A CA 1
ATOM 817 C C . SER A 1 101 ? -20.673 -15.217 18.414 1.00 62.16 101 SER A C 1
ATOM 819 O O . SER A 1 101 ? -20.613 -14.646 17.326 1.00 62.16 101 SER A O 1
ATOM 821 N N . ARG A 1 102 ? -21.688 -16.051 18.694 1.00 58.25 102 ARG A N 1
ATOM 822 C CA . ARG A 1 102 ? -22.818 -16.315 17.765 1.00 58.25 102 ARG A CA 1
ATOM 823 C C . ARG A 1 102 ? -23.551 -15.042 17.304 1.00 58.25 102 ARG A C 1
ATOM 825 O O . ARG A 1 102 ? -24.175 -15.061 16.250 1.00 58.25 102 ARG A O 1
ATOM 832 N N . ARG A 1 103 ? -23.462 -13.934 18.053 1.00 65.44 103 ARG A N 1
ATOM 833 C CA . ARG A 1 103 ? -24.035 -12.629 17.667 1.00 65.44 103 ARG A CA 1
ATOM 834 C C . ARG A 1 103 ? -23.290 -11.971 16.501 1.00 65.44 103 ARG A C 1
ATOM 836 O O . ARG A 1 103 ? -23.922 -11.285 15.704 1.00 65.44 103 ARG A O 1
ATOM 843 N N . ASN A 1 104 ? -21.990 -12.228 16.354 1.00 61.16 104 ASN A N 1
ATOM 844 C CA . ASN A 1 104 ? -21.188 -11.642 15.280 1.00 61.16 104 ASN A CA 1
ATOM 845 C C . ASN A 1 104 ? -21.504 -12.277 13.917 1.00 61.16 104 ASN A C 1
ATOM 847 O O . ASN A 1 104 ? -21.435 -11.586 12.911 1.00 61.16 104 ASN A O 1
ATOM 851 N N . LEU A 1 105 ? -21.928 -13.547 13.864 1.00 65.12 105 LEU A N 1
ATOM 852 C CA . LEU A 1 105 ? -22.198 -14.251 12.601 1.00 65.12 105 LEU A CA 1
ATOM 853 C C . LEU A 1 105 ? -23.340 -13.632 11.784 1.00 65.12 105 LEU A C 1
ATOM 855 O O . LEU A 1 105 ? -23.226 -13.521 10.569 1.00 65.12 105 LEU A O 1
ATOM 859 N N . ASN A 1 106 ? -24.420 -13.186 12.433 1.00 69.00 106 ASN A N 1
ATOM 860 C CA . ASN A 1 106 ? -25.542 -12.554 11.730 1.00 69.00 106 ASN A CA 1
ATOM 861 C C . ASN A 1 106 ? -25.168 -11.165 11.189 1.00 69.00 106 ASN A C 1
ATOM 863 O O . ASN A 1 106 ? -25.554 -10.812 10.079 1.00 69.00 106 ASN A O 1
ATOM 867 N N . ALA A 1 107 ? -24.372 -10.398 11.941 1.00 69.50 107 ALA A N 1
ATOM 868 C CA . ALA A 1 107 ? -23.844 -9.118 11.473 1.00 69.50 107 ALA A CA 1
ATOM 869 C C . ALA A 1 107 ? -22.846 -9.307 10.316 1.00 69.50 107 ALA A C 1
ATOM 871 O O . ALA A 1 107 ? -22.944 -8.610 9.310 1.00 69.50 107 ALA A O 1
ATOM 872 N N . ILE A 1 108 ? -21.948 -10.294 10.424 1.00 67.00 108 ILE A N 1
ATOM 873 C CA . ILE A 1 108 ? -20.977 -10.649 9.379 1.00 67.00 108 ILE A CA 1
ATOM 874 C C . ILE A 1 108 ? -21.693 -11.121 8.106 1.00 67.00 108 ILE A C 1
ATOM 876 O O . ILE A 1 108 ? -21.314 -10.698 7.022 1.00 67.00 108 ILE A O 1
ATOM 880 N N . ASN A 1 109 ? -22.756 -11.928 8.211 1.00 65.81 109 ASN A N 1
ATOM 881 C CA . ASN A 1 109 ? -23.542 -12.375 7.052 1.00 65.81 109 ASN A CA 1
ATOM 882 C C . ASN A 1 109 ? -24.209 -11.212 6.302 1.00 65.81 109 ASN A C 1
ATOM 884 O O . ASN A 1 109 ? -24.174 -11.178 5.074 1.00 65.81 109 ASN A O 1
ATOM 888 N N . ASN A 1 110 ? -24.766 -10.236 7.023 1.00 72.12 110 ASN A N 1
ATOM 889 C CA . ASN A 1 110 ? -25.340 -9.044 6.394 1.00 72.12 110 ASN A CA 1
ATOM 890 C C . ASN A 1 110 ? -24.256 -8.165 5.746 1.00 72.12 110 ASN A C 1
ATOM 892 O O . ASN A 1 110 ? -24.470 -7.617 4.670 1.00 72.12 110 ASN A O 1
ATOM 896 N N . GLN A 1 111 ? -23.072 -8.079 6.359 1.00 63.19 111 GLN A N 1
ATOM 897 C CA . GLN A 1 111 ? -21.922 -7.355 5.802 1.00 63.19 111 GLN A CA 1
ATOM 898 C C . GLN A 1 111 ? -21.262 -8.088 4.618 1.00 63.19 111 GLN A C 1
ATOM 900 O O . GLN A 1 111 ? -20.680 -7.442 3.751 1.00 63.19 111 GLN A O 1
ATOM 905 N N . LEU A 1 112 ? -21.378 -9.417 4.531 1.00 60.38 112 LEU A N 1
ATOM 906 C CA . LEU A 1 112 ? -20.856 -10.234 3.428 1.00 60.38 112 LEU A CA 1
ATOM 907 C C . LEU A 1 112 ? -21.553 -9.949 2.091 1.00 60.38 112 LEU A C 1
ATOM 909 O O . LEU A 1 112 ? -20.919 -10.081 1.046 1.00 60.38 112 LEU A O 1
ATOM 913 N N . GLN A 1 113 ? -22.817 -9.508 2.095 1.00 60.84 113 GLN A N 1
ATOM 914 C CA . GLN A 1 113 ? -23.499 -9.098 0.859 1.00 60.84 113 GLN A CA 1
ATOM 915 C C . GLN A 1 113 ? -22.877 -7.838 0.229 1.00 60.84 113 GLN A C 1
ATOM 917 O O . GLN A 1 113 ? -22.858 -7.709 -0.995 1.00 60.84 113 GLN A O 1
ATOM 922 N N . ASP A 1 114 ? -22.279 -6.959 1.038 1.00 60.41 114 ASP A N 1
ATOM 923 C CA . ASP A 1 114 ? -21.558 -5.768 0.568 1.00 60.41 114 ASP A CA 1
ATOM 924 C C . ASP A 1 114 ? -20.169 -6.094 -0.020 1.00 60.41 114 ASP A C 1
ATOM 926 O O . ASP A 1 114 ? -19.603 -5.289 -0.765 1.00 60.41 114 ASP A O 1
ATOM 930 N N . VAL A 1 115 ? -19.617 -7.281 0.266 1.00 59.19 115 VAL A N 1
ATOM 931 C CA . VAL A 1 115 ? -18.280 -7.709 -0.195 1.00 59.19 115 VAL A CA 1
ATOM 932 C C . VAL A 1 115 ? -18.253 -8.005 -1.699 1.00 59.19 115 VAL A C 1
ATOM 934 O O . VAL A 1 115 ? -17.216 -7.827 -2.336 1.00 59.19 115 VAL A O 1
ATOM 937 N N . GLN A 1 116 ? -19.389 -8.369 -2.309 1.00 52.22 116 GLN A N 1
ATOM 938 C CA . GLN A 1 116 ? -19.473 -8.748 -3.732 1.00 52.22 116 GLN A CA 1
ATOM 939 C C . GLN A 1 116 ? -19.125 -7.619 -4.726 1.00 52.22 116 GLN A C 1
ATOM 941 O O . GLN A 1 116 ? -19.025 -7.877 -5.922 1.00 52.22 116 GLN A O 1
ATOM 946 N N . ARG A 1 117 ? -18.925 -6.374 -4.267 1.00 59.69 117 ARG A N 1
ATOM 947 C CA . ARG A 1 117 ? -18.562 -5.222 -5.118 1.00 59.69 117 ARG A CA 1
ATOM 948 C C . ARG A 1 117 ? -17.185 -4.624 -4.817 1.00 59.69 117 ARG A C 1
ATOM 950 O O . ARG A 1 117 ? -16.896 -3.516 -5.267 1.00 59.69 117 ARG A O 1
ATOM 957 N N . ILE A 1 118 ? -16.340 -5.305 -4.044 1.00 76.69 118 ILE A N 1
ATOM 958 C CA . ILE A 1 118 ? -15.017 -4.772 -3.700 1.00 76.69 118 ILE A CA 1
ATOM 959 C C . ILE A 1 118 ? -14.042 -5.036 -4.851 1.00 76.69 118 ILE A C 1
ATOM 961 O O . ILE A 1 118 ? -13.863 -6.167 -5.289 1.00 76.69 118 ILE A O 1
ATOM 965 N N . MET A 1 119 ? -13.399 -3.973 -5.334 1.00 79.75 119 MET A N 1
ATOM 966 C CA . MET A 1 119 ? -12.354 -4.062 -6.350 1.00 79.75 119 MET A CA 1
ATOM 967 C C . MET A 1 119 ? -11.144 -4.815 -5.787 1.00 79.75 119 MET A C 1
ATOM 969 O O . MET A 1 119 ? -10.643 -4.443 -4.726 1.00 79.75 119 MET A O 1
ATOM 973 N N . VAL A 1 120 ? -10.680 -5.845 -6.498 1.00 86.19 120 VAL A N 1
ATOM 974 C CA . VAL A 1 120 ? -9.462 -6.597 -6.168 1.00 86.19 120 VAL A CA 1
ATOM 975 C C . VAL A 1 120 ? -8.360 -6.204 -7.151 1.00 86.19 120 VAL A C 1
ATOM 977 O O . VAL A 1 120 ? -8.599 -6.187 -8.358 1.00 86.19 120 VAL A O 1
ATOM 980 N N . GLN A 1 121 ? -7.181 -5.835 -6.653 1.00 88.50 121 GLN A N 1
ATOM 981 C CA . GLN A 1 121 ? -6.021 -5.452 -7.472 1.00 88.50 121 GLN A CA 1
ATOM 982 C C . GLN A 1 121 ? -4.751 -6.127 -6.961 1.00 88.50 121 GLN A C 1
ATOM 984 O O . GLN A 1 121 ? -4.634 -6.395 -5.769 1.00 88.50 121 GLN A O 1
ATOM 989 N N . ASN A 1 122 ? -3.772 -6.359 -7.833 1.00 89.88 122 ASN A N 1
ATOM 990 C CA . ASN A 1 122 ? -2.458 -6.815 -7.396 1.00 89.88 122 ASN A CA 1
ATOM 991 C C . ASN A 1 122 ? -1.657 -5.641 -6.812 1.00 89.88 122 ASN A C 1
ATOM 993 O O . ASN A 1 122 ? -1.736 -4.511 -7.304 1.00 89.88 122 ASN A O 1
ATOM 997 N N . ILE A 1 123 ? -0.880 -5.895 -5.760 1.00 88.25 123 ILE A N 1
ATOM 998 C CA . ILE A 1 123 ? -0.027 -4.876 -5.154 1.00 88.25 123 ILE A CA 1
ATOM 999 C C . ILE A 1 123 ? 0.999 -4.300 -6.128 1.00 88.25 123 ILE A C 1
ATOM 1001 O O . ILE A 1 123 ? 1.231 -3.089 -6.109 1.00 88.25 123 ILE A O 1
ATOM 1005 N N . ASP A 1 124 ? 1.558 -5.125 -7.008 1.00 86.56 124 ASP A N 1
ATOM 1006 C CA . ASP A 1 124 ? 2.525 -4.686 -8.004 1.00 86.56 124 ASP A CA 1
ATOM 1007 C C . ASP A 1 124 ? 1.891 -3.657 -8.944 1.00 86.56 124 ASP A C 1
ATOM 1009 O O . ASP A 1 124 ? 2.444 -2.577 -9.117 1.00 86.56 124 ASP A O 1
ATOM 1013 N N . ASP A 1 125 ? 0.666 -3.887 -9.423 1.00 85.38 125 ASP A N 1
ATOM 1014 C CA . ASP A 1 125 ? -0.049 -2.953 -10.309 1.00 85.38 125 ASP A CA 1
ATOM 1015 C C . ASP A 1 125 ? -0.345 -1.594 -9.653 1.00 85.38 125 ASP A C 1
ATOM 1017 O O . ASP A 1 125 ? -0.444 -0.554 -10.321 1.00 85.38 125 ASP A O 1
ATOM 1021 N N . VAL A 1 126 ? -0.528 -1.580 -8.330 1.00 83.88 126 VAL A N 1
ATOM 1022 C CA . VAL A 1 126 ? -0.801 -0.356 -7.565 1.00 83.88 126 VAL A CA 1
ATOM 1023 C C . VAL A 1 126 ? 0.495 0.391 -7.252 1.00 83.88 126 VAL A C 1
ATOM 1025 O O . VAL A 1 126 ? 0.558 1.613 -7.416 1.00 83.88 126 VAL A O 1
ATOM 1028 N N . LEU A 1 127 ? 1.546 -0.323 -6.843 1.00 82.81 127 LEU A N 1
ATOM 1029 C CA . LEU A 1 127 ? 2.839 0.269 -6.492 1.00 82.81 127 LEU A CA 1
ATOM 1030 C C . LEU A 1 127 ? 3.632 0.718 -7.724 1.00 82.81 127 LEU A C 1
ATOM 1032 O O . LEU A 1 127 ? 4.288 1.765 -7.690 1.00 82.81 127 LEU A O 1
ATOM 1036 N N . GLN A 1 128 ? 3.530 -0.025 -8.822 1.00 74.56 128 GLN A N 1
ATOM 1037 C CA . GLN A 1 128 ? 4.253 0.227 -10.066 1.00 74.56 128 GLN A CA 1
ATOM 1038 C C . GLN A 1 128 ? 3.592 1.277 -10.964 1.00 74.56 128 GLN A C 1
ATOM 1040 O O . GLN A 1 128 ? 4.193 1.719 -11.950 1.00 74.56 128 GLN A O 1
ATOM 1045 N N . ARG A 1 129 ? 2.378 1.732 -10.619 1.00 68.44 129 ARG A N 1
ATOM 1046 C CA . ARG A 1 129 ? 1.675 2.802 -11.336 1.00 68.44 129 ARG A CA 1
ATOM 1047 C C . ARG A 1 129 ? 2.544 4.073 -11.309 1.00 68.44 129 ARG A C 1
ATOM 1049 O O . ARG A 1 129 ? 2.647 4.762 -10.289 1.00 68.44 129 ARG A O 1
ATOM 1056 N N . GLY A 1 130 ? 3.253 4.317 -12.415 1.00 56.72 130 GLY A N 1
ATOM 1057 C CA . GLY A 1 130 ? 4.187 5.432 -12.623 1.00 56.72 130 GLY A CA 1
ATOM 1058 C C . GLY A 1 130 ? 5.694 5.108 -12.619 1.00 56.72 130 GLY A C 1
ATOM 1059 O O . GLY A 1 130 ? 6.457 5.954 -13.070 1.00 56.72 130 GLY A O 1
ATOM 1060 N N . THR A 1 131 ? 6.154 3.932 -12.172 1.00 58.34 131 THR A N 1
ATOM 1061 C CA . THR A 1 131 ? 7.592 3.553 -12.225 1.00 58.34 131 THR A CA 1
ATOM 1062 C C . THR A 1 131 ? 7.931 2.720 -13.458 1.00 58.34 131 THR A C 1
ATOM 1064 O O . THR A 1 131 ? 8.994 2.904 -14.050 1.00 58.34 131 THR A O 1
ATOM 1067 N N . VAL A 1 132 ? 6.998 1.873 -13.906 1.00 54.44 132 VAL A N 1
ATOM 1068 C CA . VAL A 1 132 ? 7.193 1.003 -15.078 1.00 54.44 132 VAL A CA 1
ATOM 1069 C C . VAL A 1 132 ? 7.411 1.808 -16.352 1.00 54.44 132 VAL A C 1
ATOM 1071 O O . VAL A 1 132 ? 8.228 1.418 -17.166 1.00 54.44 132 VAL A O 1
ATOM 1074 N N . LEU A 1 133 ? 6.767 2.967 -16.514 1.00 50.31 133 LEU A N 1
ATOM 1075 C CA . LEU A 1 133 ? 6.960 3.808 -17.701 1.00 50.31 133 LEU A CA 1
ATOM 1076 C C . LEU A 1 133 ? 8.387 4.372 -17.803 1.00 50.31 133 LEU A C 1
ATOM 1078 O O . LEU A 1 133 ? 8.953 4.368 -18.888 1.00 50.31 133 LEU A O 1
ATOM 1082 N N . ALA A 1 134 ? 8.989 4.802 -16.689 1.00 59.09 134 ALA A N 1
ATOM 1083 C CA . ALA A 1 134 ? 10.345 5.360 -16.687 1.00 59.09 134 ALA A CA 1
ATOM 1084 C C . ALA A 1 134 ? 11.421 4.275 -16.875 1.00 59.09 134 ALA A C 1
ATOM 1086 O O . ALA A 1 134 ? 12.405 4.467 -17.592 1.00 59.09 134 ALA A O 1
ATOM 1087 N N . GLU A 1 135 ? 11.229 3.102 -16.267 1.00 60.81 135 GLU A N 1
ATOM 1088 C CA . GLU A 1 135 ? 12.147 1.977 -16.454 1.00 60.81 135 GLU A CA 1
ATOM 1089 C C . GLU A 1 135 ? 11.989 1.332 -17.845 1.00 60.81 135 GLU A C 1
ATOM 1091 O O . GLU A 1 135 ? 12.975 0.955 -18.481 1.00 60.81 135 GLU A O 1
ATOM 1096 N N . LEU A 1 136 ? 10.761 1.253 -18.367 1.00 61.09 136 LEU A N 1
ATOM 1097 C CA . LEU A 1 136 ? 10.489 0.751 -19.712 1.00 61.09 136 LEU A CA 1
ATOM 1098 C C . LEU A 1 136 ? 11.037 1.697 -20.784 1.00 61.09 136 LEU A C 1
ATOM 1100 O O . LEU A 1 136 ? 11.619 1.209 -21.751 1.00 61.09 136 LEU A O 1
ATOM 1104 N N . ASP A 1 137 ? 10.915 3.018 -20.615 1.00 65.19 137 ASP A N 1
ATOM 1105 C CA . ASP A 1 137 ? 11.501 3.994 -21.542 1.00 65.19 137 ASP A CA 1
ATOM 1106 C C . ASP A 1 137 ? 13.030 3.871 -21.564 1.00 65.19 137 ASP A C 1
ATOM 1108 O O . ASP A 1 137 ? 13.613 3.679 -22.627 1.00 65.19 137 ASP A O 1
ATOM 1112 N N . THR A 1 138 ? 13.692 3.823 -20.402 1.00 73.25 138 THR A N 1
ATOM 1113 C CA . THR A 1 138 ? 15.161 3.675 -20.332 1.00 73.25 138 THR A CA 1
ATOM 1114 C C . THR A 1 138 ? 15.668 2.345 -20.906 1.00 73.25 138 THR A C 1
ATOM 1116 O O . THR A 1 138 ? 16.664 2.328 -21.639 1.00 73.25 138 THR A O 1
ATOM 1119 N N . LYS A 1 139 ? 14.985 1.219 -20.651 1.00 71.56 139 LYS A N 1
ATOM 1120 C CA . LYS A 1 139 ? 15.331 -0.077 -21.271 1.00 71.56 139 LYS A CA 1
ATOM 1121 C C . LYS A 1 139 ? 15.079 -0.076 -22.780 1.00 71.56 139 LYS A C 1
ATOM 1123 O O . LYS A 1 139 ? 15.916 -0.576 -23.532 1.00 71.56 139 LYS A O 1
ATOM 1128 N N . THR A 1 140 ? 13.974 0.513 -23.234 1.00 72.12 140 THR A N 1
ATOM 1129 C CA . THR A 1 140 ? 13.625 0.592 -24.663 1.00 72.12 140 THR A CA 1
ATOM 1130 C C . THR A 1 140 ? 14.567 1.531 -25.417 1.00 72.12 140 THR A C 1
ATOM 1132 O O . THR A 1 140 ? 14.988 1.205 -26.526 1.00 72.12 140 THR A O 1
ATOM 1135 N N . GLN A 1 141 ? 14.985 2.642 -24.806 1.00 77.50 141 GLN A N 1
ATOM 1136 C CA . GLN A 1 141 ? 16.010 3.548 -25.333 1.00 77.50 141 GLN A CA 1
ATOM 1137 C C . GLN A 1 141 ? 17.337 2.810 -25.534 1.00 77.50 141 GLN A C 1
ATOM 1139 O O . GLN A 1 141 ? 17.893 2.837 -26.630 1.00 77.50 141 GLN A O 1
ATOM 1144 N N . ASN A 1 142 ? 17.808 2.071 -24.525 1.00 83.06 142 ASN A N 1
ATOM 1145 C CA . ASN A 1 142 ? 19.044 1.292 -24.631 1.00 83.06 142 ASN A CA 1
ATOM 1146 C C . ASN A 1 142 ? 18.962 0.207 -25.715 1.00 83.06 142 ASN A C 1
ATOM 1148 O O . ASN A 1 142 ? 19.888 0.063 -26.514 1.00 83.06 142 ASN A O 1
ATOM 1152 N N . LEU A 1 143 ? 17.846 -0.525 -25.788 1.00 83.88 143 LEU A N 1
ATOM 1153 C CA . LEU A 1 143 ? 17.617 -1.526 -26.834 1.00 83.88 143 LEU A CA 1
ATOM 1154 C C . LEU A 1 143 ? 17.553 -0.899 -28.229 1.00 83.88 143 LEU A C 1
ATOM 1156 O O . LEU A 1 143 ? 18.117 -1.454 -29.172 1.0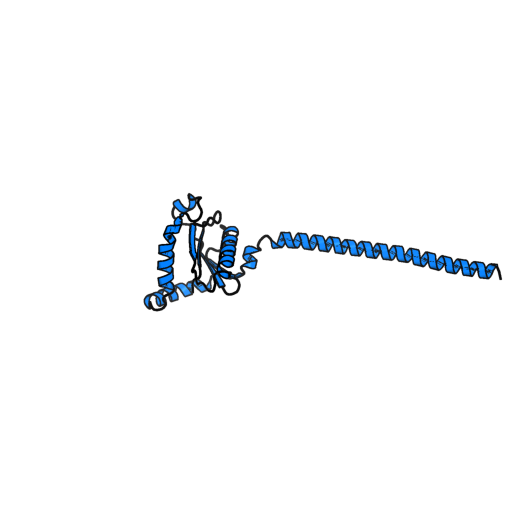0 83.88 143 LEU A O 1
ATOM 1160 N N . SER A 1 144 ? 16.907 0.259 -28.367 1.00 85.69 144 SER A N 1
ATOM 1161 C CA . SER A 1 144 ? 16.828 1.006 -29.624 1.00 85.69 144 SER A CA 1
ATOM 1162 C C . SER A 1 144 ? 18.213 1.485 -30.066 1.00 85.69 144 SER A C 1
ATOM 1164 O O . SER A 1 144 ? 18.601 1.272 -31.215 1.00 85.69 144 SER A O 1
ATOM 1166 N N . ILE A 1 145 ? 19.013 2.027 -29.141 1.00 87.94 145 ILE A N 1
ATOM 1167 C CA . ILE A 1 145 ? 20.398 2.448 -29.391 1.00 87.94 145 ILE A CA 1
ATOM 1168 C C . ILE A 1 145 ? 21.259 1.253 -29.820 1.00 87.94 145 ILE A C 1
ATOM 1170 O O . ILE A 1 145 ? 21.963 1.340 -30.827 1.00 87.94 145 ILE A O 1
ATOM 1174 N N . LEU A 1 146 ? 21.178 0.123 -29.108 1.00 85.56 146 LEU A N 1
ATOM 1175 C CA . LEU A 1 146 ? 21.903 -1.103 -29.456 1.00 85.56 146 LEU A CA 1
ATOM 1176 C C . LEU A 1 146 ? 21.466 -1.647 -30.818 1.00 85.56 146 LEU A C 1
ATOM 1178 O O . LEU A 1 146 ? 22.313 -1.978 -31.641 1.00 85.56 146 LEU A O 1
ATOM 1182 N N . SER A 1 147 ? 20.165 -1.673 -31.099 1.00 89.44 147 SER A N 1
ATOM 1183 C CA . SER A 1 147 ? 19.622 -2.140 -32.380 1.00 89.44 147 SER A CA 1
ATOM 1184 C C . SER A 1 147 ? 20.070 -1.254 -33.542 1.00 89.44 147 SER A C 1
ATOM 1186 O O . SER A 1 147 ? 20.481 -1.754 -34.591 1.00 89.44 147 SER A O 1
ATOM 1188 N N . GLN A 1 148 ? 20.062 0.070 -33.358 1.00 87.94 148 GLN A N 1
ATOM 1189 C CA . GLN A 1 148 ? 20.590 0.999 -34.354 1.00 87.94 148 GLN A CA 1
ATOM 1190 C C . GLN A 1 148 ? 22.098 0.840 -34.540 1.00 87.94 148 GLN A C 1
ATOM 1192 O O . GLN A 1 148 ? 22.576 0.895 -35.675 1.00 87.94 148 GLN A O 1
ATOM 1197 N N . LYS A 1 149 ? 22.844 0.620 -33.454 1.00 90.81 149 LYS A N 1
ATOM 1198 C CA . LYS A 1 149 ? 24.283 0.364 -33.512 1.00 90.81 149 LYS A CA 1
ATOM 1199 C C . LYS A 1 149 ? 24.579 -0.917 -34.287 1.00 90.81 149 LYS A C 1
ATOM 1201 O O . LYS A 1 149 ? 25.334 -0.856 -35.247 1.00 90.81 149 LYS A O 1
ATOM 1206 N N . TYR A 1 150 ? 23.909 -2.027 -33.975 1.00 89.38 150 TYR A N 1
ATOM 1207 C CA . TYR A 1 150 ? 24.056 -3.282 -34.717 1.00 89.38 150 TYR A CA 1
ATOM 1208 C C . TYR A 1 150 ? 23.704 -3.129 -36.195 1.00 89.38 150 TYR A C 1
ATOM 1210 O O . TYR A 1 150 ? 24.424 -3.642 -37.049 1.00 89.38 150 TYR A O 1
ATOM 1218 N N . LYS A 1 151 ? 22.643 -2.379 -36.518 1.00 91.50 151 LYS A N 1
ATOM 1219 C CA . LYS A 1 151 ? 22.298 -2.072 -37.911 1.00 91.50 151 LYS A CA 1
ATOM 1220 C C . LYS A 1 151 ? 23.430 -1.315 -38.613 1.00 91.50 151 LYS A C 1
ATOM 1222 O O . LYS A 1 151 ? 23.814 -1.699 -39.716 1.00 91.50 151 LYS A O 1
ATOM 1227 N N . LYS A 1 152 ? 23.979 -0.270 -37.983 1.00 88.88 152 LYS A N 1
ATOM 1228 C CA . LYS A 1 152 ? 25.098 0.512 -38.535 1.00 88.88 152 LYS A CA 1
ATOM 1229 C C . LYS A 1 152 ? 26.357 -0.339 -38.690 1.00 88.88 152 LYS A C 1
ATOM 1231 O O . LYS A 1 152 ? 26.934 -0.352 -39.775 1.00 88.88 152 LYS A O 1
ATOM 1236 N N . ASP A 1 153 ? 26.724 -1.100 -37.665 1.00 91.00 153 ASP A N 1
ATOM 1237 C CA . ASP A 1 153 ? 27.903 -1.967 -37.664 1.00 91.00 153 ASP A CA 1
ATOM 1238 C C . ASP A 1 153 ? 27.796 -3.046 -38.752 1.00 91.00 153 ASP A C 1
ATOM 1240 O O . ASP A 1 153 ? 28.741 -3.244 -39.515 1.00 91.00 153 ASP A O 1
ATOM 1244 N N . ALA A 1 154 ? 26.625 -3.672 -38.916 1.00 90.38 154 ALA A N 1
ATOM 1245 C CA . ALA A 1 154 ? 26.373 -4.639 -39.983 1.00 90.38 154 ALA A CA 1
ATOM 1246 C C . ALA A 1 154 ? 26.484 -4.004 -41.381 1.00 90.38 154 ALA A C 1
ATOM 1248 O O . ALA A 1 154 ? 27.123 -4.575 -42.266 1.00 90.38 154 ALA A O 1
ATOM 1249 N N . THR A 1 155 ? 25.919 -2.806 -41.588 1.00 87.31 155 THR A N 1
ATOM 1250 C CA . THR A 1 155 ? 26.055 -2.096 -42.874 1.00 87.31 155 THR A CA 1
ATOM 1251 C C . THR A 1 155 ? 27.498 -1.686 -43.159 1.00 87.31 155 THR A C 1
ATOM 1253 O O . THR A 1 155 ? 27.970 -1.860 -44.280 1.00 87.31 155 THR A O 1
ATOM 1256 N N . TYR A 1 156 ? 28.231 -1.218 -42.145 1.00 90.94 156 TYR A N 1
ATOM 1257 C CA . TYR A 1 156 ? 29.635 -0.836 -42.269 1.00 90.94 156 TYR A CA 1
ATOM 1258 C C . TYR A 1 156 ? 30.519 -2.043 -42.606 1.00 90.94 156 TYR A C 1
ATOM 1260 O O . TYR A 1 156 ? 31.332 -1.984 -43.532 1.00 90.94 156 TYR A O 1
ATOM 1268 N N . LEU A 1 157 ? 30.318 -3.165 -41.909 1.00 88.50 157 LEU A N 1
ATOM 1269 C CA . LEU A 1 157 ? 31.017 -4.421 -42.173 1.00 88.50 157 LEU A CA 1
ATOM 1270 C C . LEU A 1 157 ? 30.712 -4.959 -43.573 1.00 88.50 157 LEU A C 1
ATOM 1272 O O . LEU A 1 157 ? 31.632 -5.437 -44.238 1.00 88.50 157 LEU A O 1
ATOM 1276 N N . ASN A 1 158 ? 29.470 -4.850 -44.052 1.00 90.56 158 ASN A N 1
ATOM 1277 C CA . ASN A 1 158 ? 29.111 -5.298 -45.397 1.00 90.56 158 ASN A CA 1
ATOM 1278 C C . ASN A 1 158 ? 29.778 -4.434 -46.485 1.00 90.56 158 ASN A C 1
ATOM 1280 O O . ASN A 1 158 ? 30.379 -4.972 -47.415 1.00 90.56 158 ASN A O 1
ATOM 1284 N N . THR A 1 159 ? 29.781 -3.106 -46.325 1.00 85.62 159 THR A N 1
ATOM 1285 C CA . THR A 1 159 ? 30.473 -2.188 -47.248 1.00 85.62 159 THR A CA 1
ATOM 1286 C C . THR A 1 159 ? 31.980 -2.432 -47.256 1.00 85.62 159 THR A C 1
ATOM 1288 O O . THR A 1 159 ? 32.584 -2.558 -48.321 1.00 85.62 159 THR A O 1
ATOM 1291 N N . LYS A 1 160 ? 32.605 -2.576 -46.081 1.00 88.12 160 LYS A N 1
ATOM 1292 C CA . LYS A 1 160 ? 34.037 -2.895 -45.991 1.00 88.12 160 LYS A CA 1
ATOM 1293 C C . LYS A 1 160 ? 34.351 -4.249 -46.631 1.00 88.12 160 LYS A C 1
ATOM 1295 O O . LYS A 1 160 ? 35.322 -4.362 -47.375 1.00 88.12 160 LYS A O 1
ATOM 1300 N N . SER A 1 161 ? 33.522 -5.261 -46.381 1.00 85.19 161 SER A N 1
ATOM 1301 C CA . SER A 1 161 ? 33.682 -6.594 -46.973 1.00 85.19 161 SER A CA 1
ATOM 1302 C C . SER A 1 161 ? 33.587 -6.554 -48.498 1.00 85.19 161 SER A C 1
ATOM 1304 O O . SER A 1 161 ? 34.324 -7.276 -49.165 1.00 85.19 161 SER A O 1
ATOM 1306 N N . PHE A 1 162 ? 32.733 -5.695 -49.060 1.00 88.19 162 PHE A N 1
ATOM 1307 C CA . PHE A 1 162 ? 32.646 -5.492 -50.505 1.00 88.19 162 PHE A CA 1
ATOM 1308 C C . PHE A 1 162 ? 33.948 -4.920 -51.087 1.00 88.19 162 PHE A C 1
ATOM 1310 O O . PHE A 1 162 ? 34.485 -5.490 -52.035 1.00 88.19 162 PHE A O 1
ATOM 1317 N N . TYR A 1 163 ? 34.513 -3.871 -50.475 1.00 89.62 163 TYR A N 1
ATOM 1318 C CA . TYR A 1 163 ? 35.804 -3.308 -50.899 1.00 89.62 163 TYR A CA 1
ATOM 1319 C C . TYR A 1 163 ? 36.947 -4.321 -50.812 1.00 89.62 163 TYR A C 1
ATOM 1321 O O . TYR A 1 163 ? 37.743 -4.434 -51.742 1.00 89.62 163 TYR A O 1
ATOM 1329 N N . VAL A 1 164 ? 37.015 -5.084 -49.717 1.00 91.88 164 VAL A N 1
ATOM 1330 C CA . VAL A 1 164 ? 38.049 -6.114 -49.537 1.00 91.88 164 VAL A CA 1
ATOM 1331 C C . VAL A 1 164 ? 37.919 -7.213 -50.598 1.00 91.88 164 VAL A C 1
ATOM 1333 O O . VAL A 1 164 ? 38.925 -7.615 -51.180 1.00 91.88 164 VAL A O 1
ATOM 1336 N N . LYS A 1 165 ? 36.695 -7.662 -50.909 1.00 92.25 165 LYS A N 1
ATOM 1337 C CA . LYS A 1 165 ? 36.450 -8.645 -51.978 1.00 92.25 165 LYS A CA 1
ATOM 1338 C C . LYS A 1 165 ? 36.839 -8.108 -53.358 1.00 92.25 165 LYS A C 1
ATOM 1340 O O . LYS A 1 165 ? 37.461 -8.834 -54.129 1.00 92.25 165 LYS A O 1
ATOM 1345 N N . LEU A 1 166 ? 36.513 -6.848 -53.655 1.00 93.88 166 LEU A N 1
ATOM 1346 C CA . LEU A 1 166 ? 36.868 -6.207 -54.922 1.00 93.88 166 LEU A CA 1
ATOM 1347 C C . LEU A 1 166 ? 38.390 -6.092 -55.088 1.00 93.88 166 LEU A C 1
ATOM 1349 O O . LEU A 1 166 ? 38.919 -6.443 -56.139 1.00 93.88 166 LEU A O 1
ATOM 1353 N N . ALA A 1 167 ? 39.097 -5.659 -54.038 1.00 93.69 167 ALA A N 1
ATOM 1354 C CA . ALA A 1 167 ? 40.554 -5.555 -54.045 1.00 93.69 167 ALA A CA 1
ATOM 1355 C C . ALA A 1 167 ? 41.223 -6.923 -54.258 1.00 93.69 167 ALA A C 1
ATOM 1357 O O . ALA A 1 167 ? 42.115 -7.040 -55.096 1.00 93.69 167 ALA A O 1
ATOM 1358 N N . ALA A 1 168 ? 40.757 -7.968 -53.565 1.00 93.56 168 ALA A N 1
ATOM 1359 C CA . ALA A 1 168 ? 41.257 -9.329 -53.758 1.00 93.56 168 ALA A CA 1
ATOM 1360 C C . ALA A 1 168 ? 41.038 -9.826 -55.200 1.00 93.56 168 ALA A C 1
ATOM 1362 O O . ALA A 1 168 ? 41.958 -10.375 -55.804 1.00 93.56 168 ALA A O 1
ATOM 1363 N N . GLY A 1 169 ? 39.858 -9.573 -55.781 1.00 94.75 169 GLY A N 1
ATOM 1364 C CA . GLY A 1 169 ? 39.578 -9.885 -57.186 1.00 94.75 169 GLY A CA 1
ATOM 1365 C C . GLY A 1 169 ? 40.494 -9.134 -58.159 1.00 94.75 169 GLY A C 1
ATOM 1366 O O . GLY A 1 169 ? 40.996 -9.726 -59.112 1.00 94.75 169 GLY A O 1
ATOM 1367 N N . GLY A 1 170 ? 40.777 -7.858 -57.883 1.00 95.00 170 GLY A N 1
ATOM 1368 C CA . GLY A 1 170 ? 41.711 -7.047 -58.667 1.00 95.00 170 GLY A CA 1
ATOM 1369 C C . GLY A 1 170 ? 43.139 -7.598 -58.662 1.00 95.00 170 GLY A C 1
ATOM 1370 O O . GLY A 1 170 ? 43.764 -7.659 -59.717 1.00 95.00 170 GLY A O 1
ATOM 1371 N N . VAL A 1 171 ? 43.639 -8.064 -57.511 1.00 94.81 171 VAL A N 1
ATOM 1372 C CA . VAL A 1 171 ? 44.974 -8.688 -57.416 1.00 94.81 171 VAL A CA 1
ATOM 1373 C C . VAL A 1 171 ? 45.046 -9.967 -58.253 1.00 94.81 171 VAL A C 1
ATOM 1375 O O . VAL A 1 171 ? 46.014 -10.156 -58.987 1.00 94.81 171 VAL A O 1
ATOM 1378 N N . VAL A 1 172 ? 44.017 -10.819 -58.199 1.00 94.56 172 VAL A N 1
ATOM 1379 C CA . VAL A 1 172 ? 43.963 -12.052 -59.007 1.00 94.56 172 VAL A CA 1
ATOM 1380 C C . VAL A 1 172 ? 43.953 -11.735 -60.505 1.00 94.56 172 VAL A C 1
ATOM 1382 O O . VAL A 1 172 ? 44.700 -12.353 -61.262 1.00 94.56 172 VAL A O 1
ATOM 1385 N N . LEU A 1 173 ? 43.165 -10.742 -60.933 1.00 94.06 173 LEU A N 1
ATOM 1386 C CA . LEU A 1 173 ? 43.140 -10.295 -62.330 1.00 94.06 173 LEU A CA 1
ATOM 1387 C C . LEU A 1 173 ? 44.490 -9.730 -62.786 1.00 94.06 173 LEU A C 1
ATOM 1389 O O . LEU A 1 173 ? 44.919 -10.017 -63.900 1.00 94.06 173 LEU A O 1
ATOM 1393 N N . LEU A 1 174 ? 45.173 -8.966 -61.931 1.00 93.94 174 LEU A N 1
ATOM 1394 C CA . LEU A 1 174 ? 46.489 -8.398 -62.232 1.00 93.94 174 LEU A CA 1
ATOM 1395 C C . LEU A 1 174 ? 47.529 -9.512 -62.428 1.00 93.94 174 LEU A C 1
ATOM 1397 O O . LEU A 1 174 ? 48.243 -9.513 -63.429 1.00 93.94 174 LEU A O 1
ATOM 1401 N N . VAL A 1 175 ? 47.572 -10.498 -61.524 1.00 93.94 175 VAL A N 1
ATOM 1402 C CA . VAL A 1 175 ? 48.470 -11.662 -61.650 1.00 93.94 175 VAL A CA 1
ATOM 1403 C C . VAL A 1 175 ? 48.180 -12.446 -62.932 1.00 93.94 175 VAL A C 1
ATOM 1405 O O . VAL A 1 175 ? 49.115 -12.808 -63.643 1.00 93.94 175 VAL A O 1
ATOM 1408 N N . PHE A 1 176 ? 46.903 -12.661 -63.264 1.00 94.19 176 PHE A N 1
ATOM 1409 C CA . PHE A 1 176 ? 46.509 -13.337 -64.501 1.00 94.19 176 PHE A CA 1
ATOM 1410 C C . PHE A 1 176 ? 46.946 -12.558 -65.752 1.00 94.19 176 PHE A C 1
ATOM 1412 O O . PHE A 1 176 ? 47.472 -13.145 -66.695 1.00 94.19 176 PHE A O 1
ATOM 1419 N N . PHE A 1 177 ? 46.786 -11.232 -65.744 1.00 94.06 177 PHE A N 1
ATOM 1420 C CA . PHE A 1 177 ? 47.196 -10.372 -66.853 1.00 94.06 177 PHE A CA 1
ATOM 1421 C C . PHE A 1 177 ? 48.719 -10.359 -67.041 1.00 94.06 177 PHE A C 1
ATOM 1423 O O . PHE A 1 177 ? 49.197 -10.484 -68.165 1.00 94.06 177 PHE A O 1
ATOM 1430 N N . LEU A 1 178 ? 49.490 -10.265 -65.951 1.00 92.44 178 LEU A N 1
ATOM 1431 C CA . LEU A 1 178 ? 50.954 -10.339 -66.014 1.00 92.44 178 LEU A CA 1
ATOM 1432 C C . LEU A 1 178 ? 51.436 -11.699 -66.516 1.00 92.44 178 LEU A C 1
ATOM 1434 O O . LEU A 1 178 ? 52.363 -11.746 -67.318 1.00 92.44 178 LEU A O 1
ATOM 1438 N N . TYR A 1 179 ? 50.801 -12.789 -66.082 1.00 92.44 179 TYR A N 1
ATOM 1439 C CA . TYR A 1 179 ? 51.123 -14.128 -66.569 1.00 92.44 179 TYR A CA 1
ATOM 1440 C C . TYR A 1 179 ? 50.921 -14.245 -68.086 1.00 92.44 179 TYR A C 1
ATOM 1442 O O . TYR A 1 179 ? 51.798 -14.752 -68.774 1.00 92.44 179 TYR A O 1
ATOM 1450 N N . PHE A 1 180 ? 49.809 -13.722 -68.612 1.00 90.62 180 PHE A N 1
ATOM 1451 C CA . PHE A 1 180 ? 49.490 -13.780 -70.043 1.00 90.62 180 PHE A CA 1
ATOM 1452 C C . PHE A 1 180 ? 50.311 -12.804 -70.906 1.00 90.62 180 PHE A C 1
ATOM 1454 O O . PHE A 1 180 ? 50.414 -12.994 -72.108 1.00 90.62 180 PHE A O 1
ATOM 1461 N N . TRP A 1 181 ? 50.864 -11.738 -70.321 1.00 86.25 181 TRP A N 1
ATOM 1462 C CA . TRP A 1 181 ? 51.730 -10.788 -71.034 1.00 86.25 181 TRP A CA 1
ATOM 1463 C C . TRP A 1 181 ? 53.197 -11.245 -71.081 1.00 86.25 181 TRP A C 1
ATOM 1465 O O . TRP A 1 181 ? 53.941 -10.860 -71.980 1.00 86.25 181 TRP A O 1
ATOM 1475 N N . VAL A 1 182 ? 53.637 -12.012 -70.079 1.00 80.56 182 VAL A N 1
ATOM 1476 C CA . VAL A 1 182 ? 55.018 -12.513 -69.963 1.00 80.56 182 VAL A CA 1
ATOM 1477 C C . VAL A 1 182 ? 55.237 -13.822 -70.732 1.00 80.56 182 VAL A C 1
ATOM 1479 O O . VAL A 1 182 ? 56.374 -14.090 -71.123 1.00 80.56 182 VAL A O 1
ATOM 1482 N N . LEU A 1 183 ? 54.189 -14.628 -70.930 1.00 68.75 183 LEU A N 1
ATOM 1483 C CA . LEU A 1 183 ? 54.215 -15.888 -71.681 1.00 68.75 183 LEU A CA 1
ATOM 1484 C C . LEU A 1 183 ? 53.839 -15.672 -73.153 1.00 68.75 183 LEU A C 1
ATOM 1486 O O . LEU A 1 183 ? 54.537 -16.250 -74.015 1.00 68.75 183 LEU A O 1
#